Protein AF-A0A9K3KS75-F1 (afdb_monomer_lite)

pLDDT: mean 76.88, std 19.21, range [24.67, 96.06]

Secondary structure (DSSP, 8-state):
---------------------HHHHHHHHTT-PSPPPP-GGGTPPPGGGS--TT---TTTSEEEE-TTT--EEEEE-TT---PPPPPTTTTT--EETTEEP--S---GGGTGGG-S---S-TTSPP--SSTT--SS-SS-GGG-----HHHHHHTT--HHHHHTT-HHHHHHHHS-SS-GGGSSSTT--PPP-HHHHHHHHHHHHHHTTTTSSSSSPPPPP-HHHHHHHHHHHHHHHHTT-STTT-GGGGG-TTSTT--HHHHHHS-HHHHHHHHHH--SS-TTTSPPTTSTT----

Organism: NCBI:txid303405

Foldseek 3Di:
DDDDDDDDDDDDPPPPPDPDFLVVVVCVVVVQDDQDDAPVVQVGDDPVPAPDQLPDDSSFFDWDADPVSRHTDHTAGPVRDDQQFADPVPPRFRDDPRDTDHNYQDDCVPPPVPDPPPPDDPPDPRDRPQPPADSRRNCDPVNDDDDDPVVLVLLPDDPVCVVVVPVVSVVCQQAPLDQQVPDPRDPRPDHHHLVQQLVQLQVQCVVVVQCPPPDDNDDRRDSQVVVLLVVLVVVCVVVVHPPPPVSVLCQPPPHPNHPPSNNVRAPPVRSVSCVVRGDRHNCVVADDVPDPPHDPD

Sequence (297 aa):
MTTFSLQMPTPSVVLTLTPLTLRERSQNLLMIGPPPALKEDKNERPFETVDNPGGWDRYYFVPRFDKKTGLYQHHSTPTKCRPCPPDPERDGLRTCNGWVFYYQDWKLVDSWKQSSFSFLPEDAPVPVYRIGSTPSDPLPSSRKGCLNYNLLRQMGLSKSRLKRHDPLFFLQLLLPICRPDASDIEQDPRLPYYSNIMTWSQSYATKLGLGGSFGHKFKEVMIPELVRFDGALIRDGLLGGATDGAIYRRWKPDDAGYDQYIGASLTHTRFLQLKRVWKLNDNQEAKKRGEEGYDPA

Structure (mmCIF, N/CA/C/O backbone):
data_AF-A0A9K3KS75-F1
#
_entry.id   AF-A0A9K3KS75-F1
#
loop_
_atom_site.group_PDB
_atom_site.id
_atom_site.type_symbol
_atom_site.label_atom_id
_atom_site.label_alt_id
_atom_site.label_comp_id
_atom_site.label_asym_id
_atom_site.label_entity_id
_atom_site.label_seq_id
_atom_site.pdbx_PDB_ins_code
_atom_site.Cartn_x
_atom_site.Cartn_y
_atom_site.Cartn_z
_atom_site.occupancy
_atom_site.B_iso_or_equiv
_atom_site.auth_seq_id
_atom_site.auth_comp_id
_atom_site.auth_asym_id
_atom_site.auth_atom_id
_atom_site.pdbx_PDB_model_num
ATOM 1 N N . MET A 1 1 ? -15.022 71.893 -23.648 1.00 38.12 1 MET A N 1
ATOM 2 C CA . MET A 1 1 ? -15.785 70.833 -24.334 1.00 38.12 1 MET A CA 1
ATOM 3 C C . MET A 1 1 ? -15.416 69.517 -23.692 1.00 38.12 1 MET A C 1
ATOM 5 O O . MET A 1 1 ? -14.253 69.144 -23.682 1.00 38.12 1 MET A O 1
ATOM 9 N N . THR A 1 2 ? -16.410 68.935 -23.039 1.00 29.28 2 THR A N 1
ATOM 10 C CA . THR A 1 2 ? -16.340 67.793 -22.132 1.00 29.28 2 THR A CA 1
ATOM 11 C C . THR A 1 2 ? -16.456 66.508 -22.941 1.00 29.28 2 THR A C 1
ATOM 13 O O . THR A 1 2 ? -17.444 66.342 -23.651 1.00 29.28 2 THR A O 1
ATOM 16 N N . THR A 1 3 ? -15.493 65.597 -22.830 1.00 30.11 3 THR A N 1
ATOM 17 C CA . THR A 1 3 ? -15.629 64.230 -23.350 1.00 30.11 3 THR A CA 1
ATOM 18 C C . THR A 1 3 ? -15.863 63.290 -22.174 1.00 30.11 3 THR A C 1
ATOM 20 O O . THR A 1 3 ? -15.004 63.116 -21.313 1.00 30.11 3 THR A O 1
ATOM 23 N N . PHE A 1 4 ? -17.078 62.746 -22.118 1.00 28.81 4 PHE A N 1
ATOM 24 C CA . PHE A 1 4 ? -17.543 61.759 -21.149 1.00 28.81 4 PHE A CA 1
ATOM 25 C C . PHE A 1 4 ? -16.869 60.402 -21.400 1.00 28.81 4 PHE A C 1
ATOM 27 O O . PHE A 1 4 ? -16.905 59.897 -22.520 1.00 28.81 4 PHE A O 1
ATOM 34 N N . SER A 1 5 ? -16.321 59.786 -20.350 1.00 31.58 5 SER A N 1
ATOM 35 C CA . SER A 1 5 ? -16.013 58.352 -20.322 1.00 31.58 5 SER A CA 1
ATOM 36 C C . SER A 1 5 ? -17.105 57.643 -19.518 1.00 31.58 5 SER A C 1
ATOM 38 O O . SER A 1 5 ? -17.273 57.899 -18.325 1.00 31.58 5 SER A O 1
ATOM 40 N N . LEU A 1 6 ? -17.886 56.798 -20.190 1.00 30.69 6 LEU A N 1
ATOM 41 C CA . LEU A 1 6 ? -18.901 55.931 -19.592 1.00 30.69 6 LEU A CA 1
ATOM 42 C C . LEU A 1 6 ? -18.211 54.687 -19.016 1.00 30.69 6 LEU A C 1
ATOM 44 O O . LEU A 1 6 ? -17.932 53.730 -19.734 1.00 30.69 6 LEU A O 1
ATOM 48 N N . GLN A 1 7 ? -17.942 54.697 -17.711 1.00 32.34 7 GLN A N 1
ATOM 49 C CA . GLN A 1 7 ? -17.542 53.501 -16.973 1.00 32.34 7 GLN A CA 1
ATOM 50 C C . GLN A 1 7 ? -18.814 52.769 -16.516 1.00 32.34 7 GLN A C 1
ATOM 52 O O . GLN A 1 7 ? -19.521 53.231 -15.622 1.00 32.34 7 GLN A O 1
ATOM 57 N N . MET A 1 8 ? -19.126 51.637 -17.144 1.00 32.66 8 MET A N 1
ATOM 58 C CA . MET A 1 8 ? -20.202 50.746 -16.692 1.00 32.66 8 MET A CA 1
ATOM 59 C C . MET A 1 8 ? -19.816 50.108 -15.343 1.00 32.66 8 MET A C 1
ATOM 61 O O . MET A 1 8 ? -18.698 49.600 -15.227 1.00 32.66 8 MET A O 1
ATOM 65 N N . PRO A 1 9 ? -20.699 50.085 -14.328 1.00 32.34 9 PRO A N 1
ATOM 66 C CA . PRO A 1 9 ? -20.412 49.412 -13.069 1.00 32.34 9 PRO A CA 1
ATOM 67 C C . PRO A 1 9 ? -20.571 47.895 -13.236 1.00 32.34 9 PRO A C 1
ATOM 69 O O . PRO A 1 9 ? -21.665 47.389 -13.476 1.00 32.34 9 PRO A O 1
ATOM 72 N N . THR A 1 10 ? -19.481 47.147 -13.082 1.00 37.06 10 THR A N 1
ATOM 73 C CA . THR A 1 10 ? -19.546 45.702 -12.829 1.00 37.06 10 THR A CA 1
ATOM 74 C C . THR A 1 10 ? -20.111 45.466 -11.425 1.00 37.06 10 THR A C 1
ATOM 76 O O . THR A 1 10 ? -19.545 46.001 -10.467 1.00 37.06 10 THR A O 1
ATOM 79 N N . PRO A 1 11 ? -21.187 44.677 -11.250 1.00 32.28 11 PRO A N 1
ATOM 80 C CA . PRO A 1 11 ? -21.693 44.356 -9.924 1.00 32.28 11 PRO A CA 1
ATOM 81 C C . PRO A 1 11 ? -20.724 43.398 -9.226 1.00 32.28 11 PRO A C 1
ATOM 83 O O . PRO A 1 11 ? -20.619 42.220 -9.569 1.00 32.28 11 PRO A O 1
ATOM 86 N N . SER A 1 12 ? -20.014 43.907 -8.224 1.00 31.39 12 SER A N 1
ATOM 87 C CA . SER A 1 12 ? -19.287 43.087 -7.261 1.00 31.39 12 SER A CA 1
ATOM 88 C C . SER A 1 12 ? -20.305 42.349 -6.393 1.00 31.39 12 SER A C 1
ATOM 90 O O . SER A 1 12 ? -20.843 42.910 -5.439 1.00 31.39 12 SER A O 1
ATOM 92 N N . VAL A 1 13 ? -20.595 41.090 -6.724 1.00 30.64 13 VAL A N 1
ATOM 93 C CA . VAL A 1 13 ? -21.330 40.192 -5.827 1.00 30.64 13 VAL A CA 1
ATOM 94 C C . VAL A 1 13 ? -20.399 39.858 -4.666 1.00 30.64 13 VAL A C 1
ATOM 96 O O . VAL A 1 13 ? -19.511 39.013 -4.776 1.00 30.64 13 VAL A O 1
ATOM 99 N N . VAL A 1 14 ? -20.575 40.557 -3.548 1.00 28.97 14 VAL A N 1
ATOM 100 C CA . VAL A 1 14 ? -19.946 40.189 -2.281 1.00 28.97 14 VAL A CA 1
ATOM 101 C C . VAL A 1 14 ? -20.680 38.953 -1.769 1.00 28.97 14 VAL A C 1
ATOM 103 O O . VAL A 1 14 ? -21.760 39.051 -1.194 1.00 28.97 14 VAL A O 1
ATOM 106 N N . LEU A 1 15 ? -20.109 37.771 -2.009 1.00 24.67 15 LEU A N 1
ATOM 107 C CA . LEU A 1 15 ? -20.519 36.546 -1.329 1.00 24.67 15 LEU A CA 1
ATOM 108 C C . LEU A 1 15 ? -20.105 36.662 0.141 1.00 24.67 15 LEU A C 1
ATOM 110 O O . LEU A 1 15 ? -18.989 36.305 0.520 1.00 24.67 15 LEU A O 1
ATOM 114 N N . THR A 1 16 ? -20.999 37.179 0.980 1.00 28.14 16 THR A N 1
ATOM 115 C CA . THR A 1 16 ? -20.889 37.066 2.435 1.00 28.14 16 THR A CA 1
ATOM 116 C C . THR A 1 16 ? -21.147 35.613 2.828 1.00 28.14 16 THR A C 1
ATOM 118 O O . THR A 1 16 ? -22.249 35.218 3.195 1.00 28.14 16 THR A O 1
ATOM 121 N N . LEU A 1 17 ? -20.110 34.780 2.730 1.00 31.02 17 LEU A N 1
ATOM 122 C CA . LEU A 1 17 ? -20.120 33.461 3.350 1.00 31.02 17 LEU A CA 1
ATOM 123 C C . LEU A 1 17 ? -20.050 33.664 4.862 1.00 31.02 17 LEU A C 1
ATOM 125 O O . LEU A 1 17 ? -18.982 33.926 5.419 1.00 31.02 17 LEU A O 1
ATOM 129 N N . THR A 1 18 ? -21.195 33.557 5.530 1.00 39.59 18 THR A N 1
ATOM 130 C CA . THR A 1 18 ? -21.221 33.402 6.980 1.00 39.59 18 THR A CA 1
ATOM 131 C C . THR A 1 18 ? -20.402 32.157 7.346 1.00 39.59 18 THR A C 1
ATOM 133 O O . THR A 1 18 ? -20.512 31.116 6.685 1.00 39.59 18 THR A O 1
ATOM 136 N N . PRO A 1 19 ? -19.516 32.233 8.352 1.00 37.59 19 PRO A N 1
ATOM 137 C CA . PRO A 1 19 ? -18.753 31.076 8.784 1.00 37.59 19 PRO A CA 1
ATOM 138 C C . PRO A 1 19 ? -19.702 30.077 9.452 1.00 37.59 19 PRO A C 1
ATOM 140 O O . PRO A 1 19 ? -19.973 30.164 10.643 1.00 37.59 19 PRO A O 1
ATOM 143 N N . LEU A 1 20 ? -20.208 29.123 8.667 1.00 41.94 20 LEU A N 1
ATOM 144 C CA . LEU A 1 20 ? -20.837 27.919 9.200 1.00 41.94 20 LEU A CA 1
ATOM 145 C C . LEU A 1 20 ? -19.827 27.201 10.094 1.00 41.94 20 LEU A C 1
ATOM 147 O O . LEU A 1 20 ? -18.667 26.995 9.709 1.00 41.94 20 LEU A O 1
ATOM 151 N N . THR A 1 21 ? -20.281 26.824 11.280 1.00 49.81 21 THR A N 1
ATOM 152 C CA . THR A 1 21 ? -19.498 26.075 12.258 1.00 49.81 21 THR A CA 1
ATOM 153 C C . THR A 1 21 ? -19.049 24.735 11.668 1.00 49.81 21 THR A C 1
ATOM 155 O O . THR A 1 21 ? -19.677 24.180 10.761 1.00 49.81 21 THR A O 1
ATOM 158 N N . LEU A 1 22 ? -17.952 24.166 12.180 1.00 42.31 22 LEU A N 1
ATOM 159 C CA . LEU A 1 22 ? -17.454 22.869 11.702 1.00 42.31 22 LEU A CA 1
ATOM 160 C C . LEU A 1 22 ? -18.507 21.752 11.854 1.00 42.31 22 LEU A C 1
ATOM 162 O O . LEU A 1 22 ? -18.523 20.811 11.065 1.00 42.31 22 LEU A O 1
ATOM 166 N N . ARG A 1 23 ? -19.433 21.901 12.813 1.00 47.25 23 ARG A N 1
ATOM 167 C CA . ARG A 1 23 ? -20.591 21.020 13.002 1.00 47.25 23 ARG A CA 1
ATOM 168 C C . ARG A 1 23 ? -21.491 21.022 11.767 1.00 47.25 23 ARG A C 1
ATOM 170 O O . ARG A 1 23 ? -21.701 19.964 11.180 1.00 47.25 23 ARG A O 1
ATOM 177 N N . GLU A 1 24 ? -21.915 22.199 11.317 1.00 47.97 24 GLU A N 1
ATOM 178 C CA . GLU A 1 24 ? -22.756 22.376 10.123 1.00 47.97 24 GLU A CA 1
ATOM 179 C C . GLU A 1 24 ? -22.022 21.946 8.847 1.00 47.97 24 GLU A C 1
ATOM 181 O O . GLU A 1 24 ? -22.601 21.305 7.972 1.00 47.97 24 GLU A O 1
ATOM 186 N N . ARG A 1 25 ? -20.713 22.220 8.752 1.00 47.72 25 ARG A N 1
ATOM 187 C CA . ARG A 1 25 ? -19.892 21.762 7.621 1.00 47.72 25 ARG A CA 1
ATOM 188 C C . ARG A 1 25 ? -19.732 20.244 7.594 1.00 47.72 25 ARG A C 1
ATOM 190 O O . ARG A 1 25 ? -19.818 19.672 6.517 1.00 47.72 25 ARG A O 1
ATOM 197 N N . SER A 1 26 ? -19.537 19.583 8.737 1.00 43.59 26 SER A N 1
ATOM 198 C CA . SER A 1 26 ? -19.444 18.115 8.807 1.00 43.59 26 SER A CA 1
ATOM 199 C C . SER A 1 26 ? -20.772 17.426 8.485 1.00 43.59 26 SER A C 1
ATOM 201 O O . SER A 1 26 ? -20.774 16.418 7.783 1.00 43.59 26 SER A O 1
ATOM 203 N N . GLN A 1 27 ? -21.896 18.009 8.918 1.00 50.34 27 GLN A N 1
ATOM 204 C CA . GLN A 1 27 ? -23.240 17.538 8.578 1.00 50.34 27 GLN A CA 1
ATOM 205 C C . GLN A 1 27 ? -23.500 17.661 7.071 1.00 50.34 27 GLN A C 1
ATOM 207 O O . GLN A 1 27 ? -23.967 16.708 6.449 1.00 50.34 27 GLN A O 1
ATOM 212 N N . ASN A 1 28 ? -23.104 18.788 6.469 1.00 45.47 28 ASN A N 1
ATOM 213 C CA . ASN A 1 28 ? -23.273 19.033 5.036 1.00 45.47 28 ASN A CA 1
ATOM 214 C C . ASN A 1 28 ? -22.297 18.231 4.153 1.00 45.47 28 ASN A C 1
ATOM 216 O O . ASN A 1 28 ? -22.670 17.822 3.058 1.00 45.47 28 ASN A O 1
ATOM 220 N N . LEU A 1 29 ? -21.056 17.991 4.599 1.00 43.69 29 LEU A N 1
ATOM 221 C CA . LEU A 1 29 ? -20.031 17.300 3.802 1.00 43.69 29 LEU A CA 1
ATOM 222 C C . LEU A 1 29 ? -20.206 15.773 3.799 1.00 43.69 29 LEU A C 1
ATOM 224 O O . LEU A 1 29 ? -19.824 15.119 2.832 1.00 43.69 29 LEU A O 1
ATOM 228 N N . LEU A 1 30 ? -20.766 15.196 4.868 1.00 47.47 30 LEU A N 1
ATOM 229 C CA . LEU A 1 30 ? -20.926 13.744 5.000 1.00 47.47 30 LEU A CA 1
ATOM 230 C C . LEU A 1 30 ? -22.297 13.228 4.533 1.00 47.47 30 LEU A C 1
ATOM 232 O O . LEU A 1 30 ? -22.518 12.021 4.598 1.00 47.47 30 LEU A O 1
ATOM 236 N N . MET A 1 31 ? -23.210 14.097 4.066 1.00 41.88 31 MET A N 1
ATOM 237 C CA . MET A 1 31 ? -24.593 13.718 3.714 1.00 41.88 31 MET A CA 1
ATOM 238 C C . MET A 1 31 ? -25.236 12.842 4.805 1.00 41.88 31 MET A C 1
ATOM 240 O O . MET A 1 31 ? -25.970 11.895 4.514 1.00 41.88 31 MET A O 1
ATOM 244 N N . ILE A 1 32 ? -24.907 13.101 6.076 1.00 51.81 32 ILE A N 1
ATOM 245 C CA . ILE A 1 32 ? -25.444 12.317 7.185 1.00 51.81 32 ILE A CA 1
ATOM 246 C C . ILE A 1 32 ? -26.867 12.818 7.380 1.00 51.81 32 ILE A C 1
ATOM 248 O O . ILE A 1 32 ? -27.092 13.888 7.943 1.00 51.81 32 ILE A O 1
ATOM 252 N N . GLY A 1 33 ? -27.823 12.057 6.845 1.00 55.00 33 GLY A N 1
ATOM 253 C CA . GLY A 1 33 ? -29.239 12.260 7.120 1.00 55.00 33 GLY A CA 1
ATOM 254 C C . GLY A 1 33 ? -29.515 12.255 8.629 1.00 55.00 33 GLY A C 1
ATOM 255 O O . GLY A 1 33 ? -28.655 11.842 9.410 1.00 55.00 33 GLY A O 1
ATOM 256 N N . PRO A 1 34 ? -30.705 12.705 9.061 1.00 59.91 34 PRO A N 1
ATOM 257 C CA . PRO A 1 34 ? -31.072 12.699 10.474 1.00 59.91 34 PRO A CA 1
ATOM 258 C C . PRO A 1 34 ? -30.804 11.321 11.101 1.00 59.91 34 PRO A C 1
ATOM 260 O O . PRO A 1 34 ? -30.906 10.299 10.409 1.00 59.91 34 PRO A O 1
ATOM 263 N N . PRO A 1 35 ? -30.432 11.272 12.394 1.00 64.19 35 PRO A N 1
ATOM 264 C CA . PRO A 1 35 ? -30.054 10.025 13.028 1.00 64.19 35 PRO A CA 1
ATOM 265 C C . PRO A 1 35 ? -31.241 9.056 12.942 1.00 64.19 35 PRO A C 1
ATOM 267 O O . PRO A 1 35 ? -32.392 9.499 13.018 1.00 64.19 35 PRO A O 1
ATOM 270 N N . PRO A 1 36 ? -30.994 7.746 12.762 1.00 71.12 36 PRO A N 1
ATOM 271 C CA . PRO A 1 36 ? -32.067 6.776 12.612 1.00 71.12 36 PRO A CA 1
ATOM 272 C C . PRO A 1 36 ? -33.066 6.872 13.768 1.00 71.12 36 PRO A C 1
ATOM 274 O O . PRO A 1 36 ? -32.667 6.981 14.930 1.00 71.12 36 PRO A O 1
ATOM 277 N N . ALA A 1 37 ? -34.360 6.819 13.444 1.00 80.50 37 ALA A N 1
ATOM 278 C CA . ALA A 1 37 ? -35.412 6.772 14.452 1.00 80.50 37 ALA A CA 1
ATOM 279 C C . ALA A 1 37 ? -35.224 5.552 15.369 1.00 80.50 37 ALA A C 1
ATOM 281 O O . ALA A 1 37 ? -34.770 4.496 14.918 1.00 80.50 37 ALA A O 1
ATOM 282 N N . LEU A 1 38 ? -35.576 5.720 16.647 1.00 83.69 38 LEU A N 1
ATOM 283 C CA . LEU A 1 38 ? -35.541 4.652 17.646 1.00 83.69 38 LEU A CA 1
ATOM 284 C C . LEU A 1 38 ? -36.470 3.509 17.212 1.00 83.69 38 LEU A C 1
ATOM 286 O O . LEU A 1 38 ? -37.635 3.754 16.901 1.00 83.69 38 LEU A O 1
ATOM 290 N N . LYS A 1 39 ? -35.963 2.274 17.195 1.00 86.19 39 LYS A N 1
ATOM 291 C CA . LYS A 1 39 ? -36.745 1.077 16.847 1.00 86.19 39 LYS A CA 1
ATOM 292 C C . LYS A 1 39 ? -37.227 0.355 18.099 1.00 86.19 39 LYS A C 1
ATOM 294 O O . LYS A 1 39 ? -36.666 -0.669 18.504 1.00 86.19 39 LYS A O 1
ATOM 299 N N . GLU A 1 40 ? -38.267 0.904 18.718 1.00 84.19 40 GLU A N 1
ATOM 300 C CA . GLU A 1 40 ? -38.905 0.319 19.908 1.00 84.19 40 GLU A CA 1
ATOM 301 C C . GLU A 1 40 ? -39.440 -1.094 19.634 1.00 84.19 40 GLU A C 1
ATOM 303 O O . GLU A 1 40 ? -39.308 -1.980 20.476 1.00 84.19 40 GLU A O 1
ATOM 308 N N . ASP A 1 41 ? -39.918 -1.343 18.409 1.00 85.50 41 ASP A N 1
ATOM 309 C CA . ASP A 1 41 ? -40.375 -2.650 17.916 1.00 85.50 41 ASP A CA 1
ATOM 310 C C . ASP A 1 41 ? -39.297 -3.744 17.994 1.00 85.50 41 ASP A C 1
ATOM 312 O O . ASP A 1 41 ? -39.606 -4.936 17.999 1.00 85.50 41 ASP A O 1
ATOM 316 N N . LYS A 1 42 ? -38.022 -3.349 18.077 1.00 85.38 42 LYS A N 1
ATOM 317 C CA . LYS A 1 42 ? -36.865 -4.251 18.149 1.00 85.38 42 LYS A CA 1
ATOM 318 C C . LYS A 1 42 ? -36.181 -4.240 19.510 1.00 85.38 42 LYS A C 1
ATOM 320 O O . LYS A 1 42 ? -35.050 -4.725 19.612 1.00 85.38 42 LYS A O 1
ATOM 325 N N . ASN A 1 43 ? -36.839 -3.708 20.542 1.00 86.75 43 ASN A N 1
ATOM 326 C CA . ASN A 1 43 ? -36.283 -3.510 21.883 1.00 86.75 43 ASN A CA 1
ATOM 327 C C . ASN A 1 43 ? -35.012 -2.634 21.890 1.00 86.75 43 ASN A C 1
ATOM 329 O O . ASN A 1 43 ? -34.121 -2.832 22.724 1.00 86.75 43 ASN A O 1
ATOM 333 N N . GLU A 1 44 ? -34.890 -1.689 20.949 1.00 87.25 44 GLU A N 1
ATOM 334 C CA . GLU A 1 44 ? -33.809 -0.699 20.980 1.00 87.25 44 GLU A CA 1
ATOM 335 C C . GLU A 1 44 ? -33.967 0.205 22.208 1.00 87.25 44 GLU A C 1
ATOM 337 O O . GLU A 1 44 ? -35.050 0.713 22.489 1.00 87.25 44 GLU A O 1
ATOM 342 N N . ARG A 1 45 ? -32.876 0.402 22.953 1.00 86.00 45 ARG A N 1
ATOM 343 C CA . ARG A 1 45 ? -32.872 1.291 24.120 1.00 86.00 45 ARG A CA 1
ATOM 344 C C . ARG A 1 45 ? -32.756 2.757 23.681 1.00 86.00 45 ARG A C 1
ATOM 346 O O . ARG A 1 45 ? -31.974 3.019 22.763 1.00 86.00 45 ARG A O 1
ATOM 353 N N . PRO A 1 46 ? -33.439 3.708 24.352 1.00 87.00 46 PRO A N 1
ATOM 354 C CA . PRO A 1 46 ? -33.229 5.139 24.131 1.00 87.00 46 PRO A CA 1
ATOM 355 C C . PRO A 1 46 ? -31.750 5.502 24.256 1.00 87.00 46 PRO A C 1
ATOM 357 O O . PRO A 1 46 ? -31.064 4.991 25.147 1.00 87.00 46 PRO A O 1
ATOM 360 N N . PHE A 1 47 ? -31.255 6.369 23.373 1.00 86.62 47 PHE A N 1
ATOM 361 C CA . PHE A 1 47 ? -29.820 6.644 23.243 1.00 86.62 47 PHE A CA 1
ATOM 362 C C . PHE A 1 47 ? -29.208 7.200 24.537 1.00 86.62 47 PHE A C 1
ATOM 364 O O . PHE A 1 47 ? -28.074 6.879 24.879 1.00 86.62 47 PHE A O 1
ATOM 371 N N . GLU A 1 48 ? -29.990 7.956 25.302 1.00 86.62 48 GLU A N 1
ATOM 372 C CA . GLU A 1 48 ? -29.628 8.552 26.591 1.00 86.62 48 GLU A CA 1
ATOM 373 C C . GLU A 1 48 ? -29.319 7.495 27.663 1.00 86.62 48 GLU A C 1
ATOM 375 O O . GLU A 1 48 ? -28.585 7.761 28.610 1.00 86.62 48 GLU A O 1
ATOM 380 N N . THR A 1 49 ? -29.866 6.287 27.510 1.00 88.12 49 THR A N 1
ATOM 381 C CA . THR A 1 49 ? -29.660 5.158 28.434 1.00 88.12 49 THR A CA 1
ATOM 382 C C . THR A 1 49 ? -28.533 4.225 27.995 1.00 88.12 49 THR A C 1
ATOM 384 O O . THR A 1 49 ? -28.217 3.250 28.683 1.00 88.12 49 THR A O 1
ATOM 387 N N . VAL A 1 50 ? -27.944 4.477 26.824 1.00 88.88 50 VAL A N 1
ATOM 388 C CA . VAL A 1 50 ? -26.866 3.659 26.277 1.00 88.88 50 VAL A CA 1
ATOM 389 C C . VAL A 1 50 ? -25.558 4.025 26.968 1.00 88.88 50 VAL A C 1
ATOM 391 O O . VAL A 1 50 ? -25.210 5.195 27.097 1.00 88.88 50 VAL A O 1
ATOM 394 N N . ASP A 1 51 ? -24.796 3.004 27.357 1.00 88.44 51 ASP A N 1
ATOM 395 C CA . ASP A 1 51 ? -23.453 3.175 27.897 1.00 88.44 51 ASP A CA 1
ATOM 396 C C . ASP A 1 51 ? -22.517 3.821 26.856 1.00 88.44 51 ASP A C 1
ATOM 398 O O . ASP A 1 51 ? -22.048 3.166 25.922 1.00 88.44 51 ASP A O 1
ATOM 402 N N . ASN A 1 52 ? -22.290 5.128 27.000 1.00 87.50 52 ASN A N 1
ATOM 403 C CA . ASN A 1 52 ? -21.549 5.971 26.063 1.00 87.50 52 ASN A CA 1
ATOM 404 C C . ASN A 1 52 ? -20.494 6.814 26.807 1.00 87.50 52 ASN A C 1
ATOM 406 O O . ASN A 1 52 ? -20.600 8.041 26.878 1.00 87.50 52 ASN A O 1
ATOM 410 N N . PRO A 1 53 ? -19.454 6.180 27.381 1.00 85.56 53 PRO A N 1
ATOM 411 C CA . PRO A 1 53 ? -18.463 6.880 28.197 1.00 85.56 53 PRO A CA 1
ATOM 412 C C . PRO A 1 53 ? -17.602 7.863 27.388 1.00 85.56 53 PRO A C 1
ATOM 414 O O . PRO 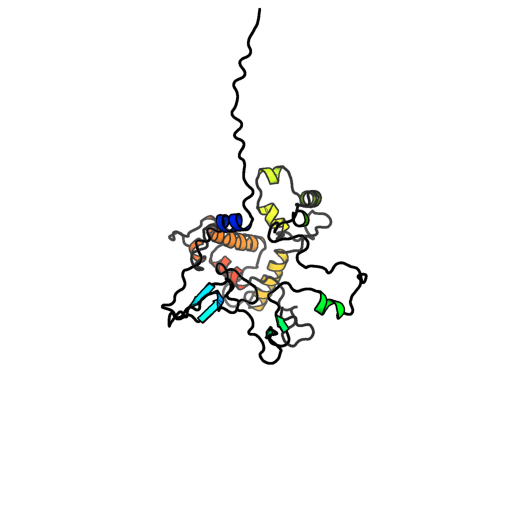A 1 53 ? -16.976 8.743 27.972 1.00 85.56 53 PRO A O 1
ATOM 417 N N . GLY A 1 54 ? -17.563 7.721 26.058 1.00 80.62 54 GLY A N 1
ATOM 418 C CA . GLY A 1 54 ? -16.822 8.608 25.158 1.00 80.62 54 GLY A CA 1
ATOM 419 C C . GLY A 1 54 ? -17.618 9.801 24.638 1.00 80.62 54 GLY A C 1
ATOM 420 O O . GLY A 1 54 ? -17.074 10.587 23.869 1.00 80.62 54 GLY A O 1
ATOM 421 N N . GLY A 1 55 ? -18.897 9.933 25.011 1.00 82.75 55 GLY A N 1
ATOM 422 C CA . GLY A 1 55 ? -19.747 11.028 24.539 1.00 82.75 55 GLY A CA 1
ATOM 423 C C . GLY A 1 55 ? -19.909 11.056 23.016 1.00 82.75 55 GLY A C 1
ATOM 424 O O . GLY A 1 55 ? -20.016 12.130 22.425 1.00 82.75 55 GLY A O 1
ATOM 425 N N . TRP A 1 56 ? -19.883 9.893 22.356 1.00 84.06 56 TRP A N 1
ATOM 426 C CA . TRP A 1 56 ? -20.034 9.823 20.905 1.00 84.06 56 TRP A CA 1
ATOM 427 C C . TRP A 1 56 ? -21.445 10.216 20.484 1.00 84.06 56 TRP A C 1
ATOM 429 O O . TRP A 1 56 ? -22.425 9.885 21.148 1.00 84.06 56 TRP A O 1
ATOM 439 N N . ASP A 1 57 ? -21.547 10.878 19.339 1.00 82.25 57 ASP A N 1
ATOM 440 C CA . ASP A 1 57 ? -22.832 11.248 18.765 1.00 82.25 57 ASP A CA 1
ATOM 441 C C . ASP A 1 57 ? -23.574 10.007 18.218 1.00 82.25 57 ASP A C 1
ATOM 443 O O . ASP A 1 57 ? -22.953 9.070 17.693 1.00 82.25 57 ASP A O 1
ATOM 447 N N . ARG A 1 58 ? -24.910 10.029 18.294 1.00 83.56 58 ARG A N 1
ATOM 448 C CA . ARG A 1 58 ? -25.829 9.015 17.751 1.00 83.56 58 ARG A CA 1
ATOM 449 C C . ARG A 1 58 ? -25.613 8.749 16.258 1.00 83.56 58 ARG A C 1
ATOM 451 O O . ARG A 1 58 ? -25.954 7.671 15.776 1.00 83.56 58 ARG A O 1
ATOM 458 N N . TYR A 1 59 ? -25.020 9.689 15.522 1.00 78.56 59 TYR A N 1
ATOM 459 C CA . TYR A 1 59 ? -24.651 9.474 14.118 1.00 78.56 59 TYR A CA 1
ATOM 460 C C . TYR A 1 59 ? -23.575 8.397 13.915 1.00 78.56 59 TYR A C 1
ATOM 462 O O . TYR A 1 59 ? -23.582 7.712 12.893 1.00 78.56 59 TYR A O 1
ATOM 470 N N . TYR A 1 60 ? -22.648 8.237 14.862 1.00 79.81 60 TYR A N 1
ATOM 471 C CA . TYR A 1 60 ? -21.504 7.326 14.715 1.00 79.81 60 TYR A CA 1
ATOM 472 C C . TYR A 1 60 ? -21.573 6.142 15.674 1.00 79.81 60 TYR A C 1
ATOM 474 O O . TYR A 1 60 ? -21.055 5.067 15.367 1.00 79.81 60 TYR A O 1
ATOM 482 N N . PHE A 1 61 ? -22.221 6.315 16.822 1.00 86.25 61 PHE A N 1
ATOM 483 C CA . PHE A 1 61 ? -22.484 5.242 17.764 1.00 86.25 61 PHE A CA 1
ATOM 484 C C . PHE A 1 61 ? -23.904 4.736 17.536 1.00 86.25 61 PHE A C 1
ATOM 486 O O . PHE A 1 61 ? -24.867 5.330 18.006 1.00 86.25 61 PHE A O 1
ATOM 493 N N . VAL A 1 6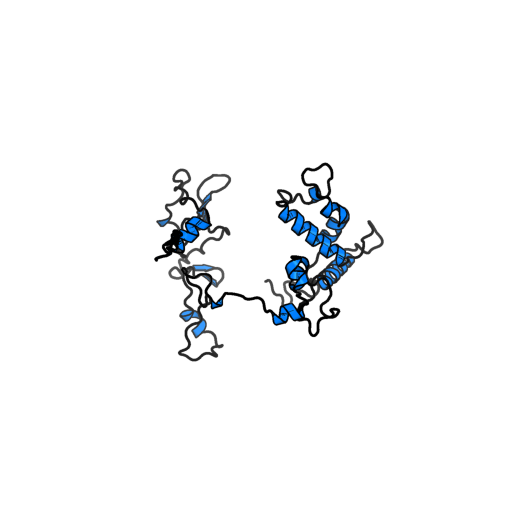2 ? -24.028 3.670 16.745 1.00 87.00 62 VAL A N 1
ATOM 494 C CA . VAL A 1 62 ? -25.309 3.220 16.176 1.00 87.00 62 VAL A CA 1
ATOM 495 C C . VAL A 1 62 ? -25.735 1.862 16.735 1.00 87.00 62 VAL A C 1
ATOM 497 O O . VAL A 1 62 ? -24.866 1.040 17.065 1.00 87.00 62 VAL A O 1
ATOM 500 N N . PRO A 1 63 ? -27.050 1.580 16.811 1.00 89.38 63 PRO A N 1
ATOM 501 C CA . PRO A 1 63 ? -27.558 0.302 17.288 1.00 89.38 63 PRO A CA 1
ATOM 502 C C . PRO A 1 63 ? -27.184 -0.838 16.333 1.00 89.38 63 PRO A C 1
ATOM 504 O O . PRO A 1 63 ? -27.200 -0.718 15.103 1.00 89.38 63 PRO A O 1
ATOM 507 N N . ARG A 1 64 ? -26.870 -1.990 16.915 1.00 88.69 64 ARG A N 1
ATOM 508 C CA . ARG A 1 64 ? -26.643 -3.258 16.229 1.00 88.69 64 ARG A CA 1
ATOM 509 C C . ARG A 1 64 ? -27.747 -4.230 16.600 1.00 88.69 64 ARG A C 1
ATOM 511 O O . ARG A 1 64 ? -28.074 -4.403 17.773 1.00 88.69 64 ARG A O 1
ATOM 518 N N . PHE A 1 65 ? -28.264 -4.890 15.574 1.00 89.88 65 PHE A N 1
ATOM 519 C CA . PHE A 1 65 ? -29.329 -5.873 15.683 1.00 89.88 65 PHE A CA 1
ATOM 520 C C . PHE A 1 65 ? -28.792 -7.252 15.324 1.00 89.88 65 PHE A C 1
ATOM 522 O O . PHE A 1 65 ? -27.933 -7.392 14.444 1.00 89.88 65 PHE A O 1
ATOM 529 N N . ASP A 1 66 ? -29.298 -8.264 16.014 1.00 88.88 66 ASP A N 1
ATOM 530 C CA . ASP A 1 66 ? -29.026 -9.654 15.689 1.00 88.88 66 ASP A CA 1
ATOM 531 C C . ASP A 1 66 ? -29.564 -9.984 14.287 1.00 88.88 66 ASP A C 1
ATOM 533 O O . ASP A 1 66 ? -30.687 -9.623 13.940 1.00 88.88 66 ASP A O 1
ATOM 537 N N . LYS A 1 67 ? -28.773 -10.677 13.460 1.00 85.94 67 LYS A N 1
ATOM 538 C CA . LYS A 1 67 ? -29.183 -11.007 12.084 1.00 85.94 67 LYS A CA 1
ATOM 539 C C . LYS A 1 67 ? -30.287 -12.068 12.015 1.00 85.94 67 LYS A C 1
ATOM 541 O O . LYS A 1 67 ? -30.984 -12.118 11.008 1.00 85.94 67 LYS A O 1
ATOM 546 N N . LYS A 1 68 ? -30.400 -12.935 13.025 1.00 87.44 68 LYS A N 1
ATOM 547 C CA . LYS A 1 68 ? -31.371 -14.035 13.085 1.00 87.44 68 LYS A CA 1
ATOM 548 C C . LYS A 1 68 ? -32.657 -13.601 13.773 1.00 87.44 68 LYS A C 1
ATOM 550 O O . LYS A 1 68 ? -33.731 -13.873 13.255 1.00 87.44 68 LYS A O 1
ATOM 555 N N . THR A 1 69 ? -32.550 -12.946 14.929 1.00 85.88 69 THR A N 1
ATOM 556 C CA . THR A 1 69 ? -33.730 -12.554 15.718 1.00 85.88 69 THR A CA 1
ATOM 557 C C . THR A 1 69 ? -34.225 -11.150 15.386 1.00 85.88 69 THR A C 1
ATOM 559 O O . THR A 1 69 ? -35.365 -10.820 15.689 1.00 85.88 69 THR A O 1
ATOM 562 N N . GLY A 1 70 ? -33.390 -10.304 14.774 1.00 87.50 70 GLY A N 1
ATOM 563 C CA . GLY A 1 70 ? -33.722 -8.909 14.484 1.00 87.50 70 GLY A CA 1
ATOM 564 C C . GLY A 1 70 ? -33.759 -8.002 15.717 1.00 87.50 70 GLY A C 1
ATOM 565 O O . GLY A 1 70 ? -33.979 -6.803 15.563 1.00 87.50 70 GLY A O 1
ATOM 566 N N . LEU A 1 71 ? -33.526 -8.547 16.915 1.00 90.31 71 LEU A N 1
ATOM 567 C CA . LEU A 1 71 ? -33.591 -7.819 18.179 1.00 90.31 71 LEU A CA 1
ATOM 568 C C . LEU A 1 71 ? -32.324 -6.999 18.426 1.00 90.31 71 LEU A C 1
ATOM 570 O O . LEU A 1 71 ? -31.226 -7.349 17.975 1.00 90.31 71 LEU A O 1
ATOM 574 N N . TYR A 1 72 ? -32.486 -5.901 19.159 1.00 91.06 72 TYR A N 1
ATOM 575 C CA . TYR A 1 72 ? -31.394 -5.052 19.612 1.00 91.06 72 TYR A CA 1
ATOM 576 C C . TYR A 1 72 ? -30.386 -5.845 20.450 1.00 91.06 72 TYR A C 1
ATOM 578 O O . TYR A 1 72 ? -30.758 -6.594 21.352 1.00 91.06 72 TYR A O 1
ATOM 586 N N . GLN A 1 73 ? -29.095 -5.650 20.175 1.00 90.00 73 GLN A N 1
ATOM 587 C CA . GLN A 1 73 ? -28.017 -6.225 20.977 1.00 90.00 73 GLN A CA 1
ATOM 588 C C . GLN A 1 73 ? -27.249 -5.158 21.769 1.00 90.00 73 GLN A C 1
ATOM 590 O O . GLN A 1 73 ? -27.037 -5.312 22.966 1.00 90.00 73 GLN A O 1
ATOM 595 N N . HIS A 1 74 ? -26.744 -4.124 21.094 1.00 89.50 74 HIS A N 1
ATOM 596 C CA . HIS A 1 74 ? -25.847 -3.109 21.669 1.00 89.50 74 HIS A CA 1
ATOM 597 C C . HIS A 1 74 ? -25.666 -1.944 20.689 1.00 89.50 74 HIS A C 1
ATOM 599 O O . HIS A 1 74 ? -26.014 -2.067 19.517 1.00 89.50 74 HIS A O 1
ATOM 605 N N . HIS A 1 75 ? -25.047 -0.853 21.134 1.00 91.12 75 HIS A N 1
ATOM 606 C CA . HIS A 1 75 ? -24.499 0.175 20.248 1.00 91.12 75 HIS A CA 1
ATOM 607 C C . HIS A 1 75 ? -23.005 -0.057 19.993 1.00 91.12 75 HIS A C 1
ATOM 609 O O . HIS A 1 75 ? -22.285 -0.573 20.851 1.00 91.12 75 HIS A O 1
ATOM 615 N N . SER A 1 76 ? -22.535 0.298 18.798 1.00 88.88 76 SER A N 1
ATOM 616 C CA . SER A 1 76 ? -21.121 0.192 18.422 1.00 88.88 76 SER A CA 1
ATOM 617 C C . SER A 1 76 ? -20.705 1.338 17.509 1.00 88.88 76 SER A C 1
ATOM 619 O O . SER A 1 76 ? -21.535 1.849 16.754 1.00 88.88 76 SER A O 1
ATOM 621 N N . THR A 1 77 ? -19.417 1.675 17.502 1.00 83.69 77 THR A N 1
ATOM 622 C CA . THR A 1 77 ? -18.830 2.586 16.503 1.00 83.69 77 THR A CA 1
ATOM 623 C C . THR A 1 77 ? -18.873 1.967 15.090 1.00 83.69 77 THR A C 1
ATOM 625 O O . THR A 1 77 ? -19.131 0.762 14.945 1.00 83.69 77 THR A O 1
ATOM 628 N N . PRO A 1 78 ? -18.560 2.716 14.010 1.00 74.88 78 PRO A N 1
ATOM 629 C CA . PRO A 1 78 ? -18.544 2.166 12.649 1.00 74.88 78 PRO A CA 1
ATOM 630 C C . PRO A 1 78 ? -17.555 1.000 12.493 1.00 74.88 78 PRO A C 1
ATOM 632 O O . PRO A 1 78 ? -17.814 0.049 11.756 1.00 74.88 78 PRO A O 1
ATOM 635 N N . THR A 1 79 ? -16.474 1.019 13.277 1.00 77.69 79 THR A N 1
ATOM 636 C CA . THR A 1 79 ? -15.462 -0.042 13.373 1.00 77.69 79 THR A CA 1
ATOM 637 C C . THR A 1 79 ? -15.901 -1.246 14.212 1.00 77.69 79 THR A C 1
ATOM 639 O O . THR A 1 79 ? -15.108 -2.156 14.425 1.00 77.69 79 THR A O 1
ATOM 642 N N . LYS A 1 80 ? -17.164 -1.289 14.664 1.00 81.62 80 LYS A N 1
ATOM 643 C CA . LYS A 1 80 ? -17.750 -2.340 15.517 1.00 81.62 80 LYS A CA 1
ATOM 644 C C . LYS A 1 80 ? -17.140 -2.424 16.922 1.00 81.62 80 LYS A C 1
ATOM 646 O O . LYS A 1 80 ? -17.320 -3.435 17.598 1.00 81.62 80 LYS A O 1
ATOM 651 N N . CYS A 1 81 ? -16.471 -1.369 17.384 1.00 81.56 81 CYS A N 1
ATOM 652 C CA . CYS A 1 81 ? -15.947 -1.319 18.745 1.00 81.56 81 CYS A CA 1
ATOM 653 C C . CYS A 1 81 ? -17.074 -1.035 19.747 1.00 81.56 81 CYS A C 1
ATOM 655 O O . CYS A 1 81 ? -18.000 -0.270 19.456 1.00 81.56 81 CYS A O 1
ATOM 657 N N . ARG A 1 82 ? -16.969 -1.643 20.932 1.00 89.38 82 ARG A N 1
ATOM 658 C CA . ARG A 1 82 ? -17.850 -1.408 22.083 1.00 89.38 82 ARG A CA 1
ATOM 659 C C . ARG A 1 82 ? -17.042 -0.813 23.237 1.00 89.38 82 ARG A C 1
ATOM 661 O O . ARG A 1 82 ? -15.851 -1.119 23.339 1.00 89.38 82 ARG A O 1
ATOM 668 N N . PRO A 1 83 ? -17.662 -0.012 24.114 1.00 88.31 83 PRO A N 1
ATOM 669 C CA . PRO A 1 83 ? -17.039 0.371 25.370 1.00 88.31 83 PRO A CA 1
ATOM 670 C C . PRO A 1 83 ? -16.725 -0.863 26.218 1.00 88.31 83 PRO A C 1
ATOM 672 O O . PRO A 1 83 ? -17.500 -1.819 26.257 1.00 88.31 83 PRO A O 1
ATOM 675 N N . CYS A 1 84 ? -15.585 -0.832 26.897 1.00 87.69 84 CYS A N 1
ATOM 676 C CA . CYS A 1 84 ? -15.224 -1.783 27.931 1.00 87.69 84 CYS A CA 1
ATOM 677 C C . CYS A 1 84 ? -16.209 -1.588 29.085 1.00 87.69 84 CYS A C 1
ATOM 679 O O . CYS A 1 84 ? -16.358 -0.444 29.525 1.00 87.69 84 CYS A O 1
ATOM 681 N N . PRO A 1 85 ? -16.890 -2.640 29.564 1.00 86.12 85 PRO A N 1
ATOM 682 C CA . PRO A 1 85 ? -17.788 -2.524 30.704 1.00 86.12 85 PRO A CA 1
ATOM 683 C C . PRO A 1 85 ? -17.070 -1.932 31.929 1.00 86.12 85 PRO A C 1
ATOM 685 O O . PRO A 1 85 ? -15.864 -2.149 32.084 1.00 86.12 85 PRO A O 1
ATOM 688 N N . PRO A 1 86 ? -17.778 -1.168 32.776 1.00 84.50 86 PRO A N 1
ATOM 689 C CA . PRO A 1 86 ? -17.233 -0.729 34.053 1.00 84.50 86 PRO A CA 1
ATOM 690 C C . PRO A 1 86 ? -16.980 -1.940 34.954 1.00 84.50 86 PRO A C 1
ATOM 692 O O . PRO A 1 86 ? -17.798 -2.859 35.015 1.00 84.50 86 PRO A O 1
ATOM 695 N N . ASP A 1 87 ? -15.843 -1.927 35.638 1.00 79.00 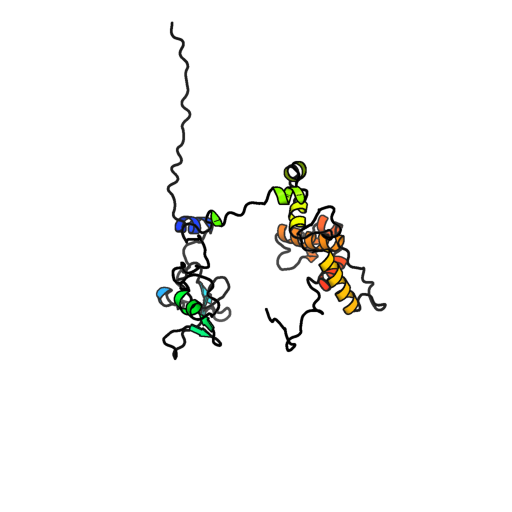87 ASP A N 1
ATOM 696 C CA . ASP A 1 87 ? -15.493 -2.909 36.652 1.00 79.00 87 ASP A CA 1
ATOM 697 C C . ASP A 1 87 ? -16.300 -2.608 37.930 1.00 79.00 87 ASP A C 1
ATOM 699 O O . ASP A 1 87 ? -16.156 -1.516 38.497 1.00 79.00 87 ASP A O 1
ATOM 703 N N . PRO A 1 88 ? -17.175 -3.529 38.378 1.00 73.19 88 PRO A N 1
ATOM 704 C CA . PRO A 1 88 ? -17.992 -3.316 39.567 1.00 73.19 88 PRO A CA 1
ATOM 705 C C . PRO A 1 88 ? -17.166 -3.266 40.860 1.00 73.19 88 PRO A C 1
ATOM 707 O O . PRO A 1 88 ? -17.631 -2.690 41.841 1.00 73.19 88 PRO A O 1
ATOM 710 N N . GLU A 1 89 ? -15.955 -3.830 40.879 1.00 72.94 89 GLU A N 1
ATOM 711 C CA . GLU A 1 89 ? -15.098 -3.883 42.072 1.00 72.94 89 GLU A CA 1
ATOM 712 C C . GLU A 1 89 ? -14.142 -2.685 42.173 1.00 72.94 89 GLU A C 1
ATOM 714 O O . GLU A 1 89 ? -13.566 -2.436 43.233 1.00 72.94 89 GLU A O 1
ATOM 719 N N . ARG A 1 90 ? -13.969 -1.920 41.086 1.00 68.62 90 ARG A N 1
ATOM 720 C CA . ARG A 1 90 ? -13.006 -0.808 40.995 1.00 68.62 90 ARG A CA 1
ATOM 721 C C . ARG A 1 90 ? -13.665 0.530 40.676 1.00 68.62 90 ARG A C 1
ATOM 723 O O . ARG A 1 90 ? -13.195 1.260 39.808 1.00 68.62 90 ARG A O 1
ATOM 730 N N . ASP A 1 91 ? -14.750 0.844 41.377 1.00 66.56 91 ASP A N 1
ATOM 731 C CA . ASP A 1 91 ? -15.347 2.190 41.408 1.00 66.56 91 ASP A CA 1
ATOM 732 C C . ASP A 1 91 ? -15.627 2.780 40.005 1.00 66.56 91 ASP A C 1
ATOM 734 O O . ASP A 1 91 ? -15.338 3.936 39.700 1.00 66.56 91 ASP A O 1
ATOM 738 N N . GLY A 1 92 ? -16.127 1.944 39.086 1.00 68.12 92 GLY A N 1
ATOM 739 C CA . GLY A 1 92 ? -16.487 2.370 37.730 1.00 68.12 92 GLY A CA 1
ATOM 740 C C . GLY A 1 92 ? -15.315 2.537 36.754 1.00 68.12 92 GLY A C 1
ATOM 741 O O . GLY A 1 92 ? -15.547 2.906 35.595 1.00 68.12 92 GLY A O 1
ATOM 742 N N . LEU A 1 93 ? -14.077 2.222 37.161 1.00 76.50 93 LEU A N 1
ATOM 743 C CA . LEU A 1 93 ? -12.943 2.098 36.242 1.00 76.50 93 LEU A CA 1
ATOM 744 C C . LEU A 1 93 ? -13.232 1.014 35.204 1.00 76.50 93 LEU A C 1
ATOM 746 O O . LEU A 1 93 ? -13.734 -0.062 35.509 1.00 76.50 93 LEU A O 1
ATOM 750 N N . ARG A 1 94 ? -12.893 1.278 33.946 1.00 84.06 94 ARG A N 1
ATOM 751 C CA . ARG A 1 94 ? -13.099 0.320 32.855 1.00 84.06 94 ARG A CA 1
ATOM 752 C C . ARG A 1 94 ? -11.796 -0.406 32.611 1.00 84.06 94 ARG A C 1
ATOM 754 O O . ARG A 1 94 ? -10.901 0.158 31.984 1.00 84.06 94 ARG A O 1
ATOM 761 N N . THR A 1 95 ? -11.671 -1.621 33.138 1.00 83.12 95 THR A N 1
ATOM 762 C CA . THR A 1 95 ? -10.442 -2.408 33.013 1.00 83.12 95 THR A CA 1
ATOM 763 C C . THR A 1 95 ? -10.656 -3.701 32.235 1.00 83.12 95 THR A C 1
ATOM 765 O O . THR A 1 95 ? -11.703 -4.339 32.324 1.00 83.12 95 THR A O 1
ATOM 768 N N . CYS A 1 96 ? -9.661 -4.093 31.442 1.00 78.25 96 CYS A N 1
ATOM 769 C CA . CYS A 1 96 ? -9.632 -5.392 30.775 1.00 78.25 96 CYS A CA 1
ATOM 770 C C . CYS A 1 96 ? -8.189 -5.894 30.731 1.00 78.25 96 CYS A C 1
ATOM 772 O O . CYS A 1 96 ? -7.308 -5.203 30.222 1.00 78.25 96 CYS A O 1
ATOM 774 N N . ASN A 1 97 ? -7.935 -7.087 31.278 1.00 79.50 97 ASN A N 1
ATOM 775 C CA . ASN A 1 97 ? -6.607 -7.717 31.312 1.00 79.50 97 ASN A CA 1
ATOM 776 C C . ASN A 1 97 ? -5.494 -6.806 31.874 1.00 79.50 97 ASN A C 1
ATOM 778 O O . ASN A 1 97 ? -4.394 -6.760 31.331 1.00 79.50 97 ASN A O 1
ATOM 782 N N . GLY A 1 98 ? -5.788 -6.047 32.936 1.00 74.56 98 GLY A N 1
ATOM 783 C CA . GLY A 1 98 ? -4.830 -5.130 33.571 1.00 74.56 98 GLY A CA 1
ATOM 784 C C . GLY A 1 98 ? -4.662 -3.772 32.877 1.00 74.56 98 GLY A C 1
ATOM 785 O O . GLY A 1 98 ? -3.963 -2.914 33.406 1.00 74.56 98 GLY A O 1
ATOM 786 N N . TRP A 1 99 ? -5.328 -3.542 31.742 1.00 74.94 99 TRP A N 1
ATOM 787 C CA . TRP A 1 99 ? -5.350 -2.248 31.057 1.00 74.94 99 TRP A CA 1
ATOM 788 C C . TRP A 1 99 ? -6.553 -1.422 31.485 1.00 74.94 99 TRP A C 1
ATOM 790 O O . TRP A 1 99 ? -7.659 -1.953 31.581 1.00 74.94 99 TRP A O 1
ATOM 800 N N . 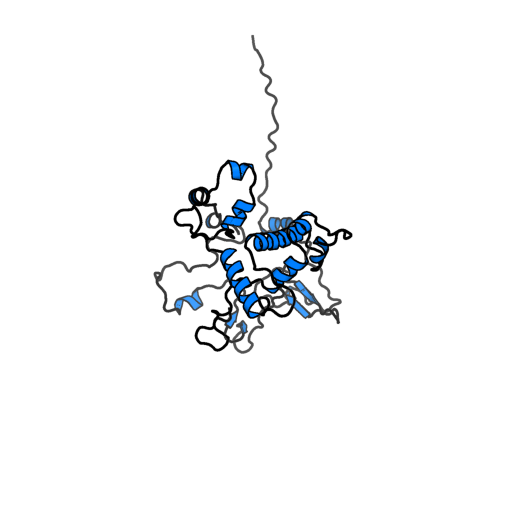VAL A 1 100 ? -6.349 -0.121 31.688 1.00 80.44 100 VAL A N 1
ATOM 801 C CA . VAL A 1 100 ? -7.410 0.838 32.021 1.00 80.44 100 VAL A CA 1
ATOM 802 C C . VAL A 1 100 ? -7.797 1.624 30.768 1.00 80.44 100 VAL A C 1
ATOM 804 O O . VAL A 1 100 ? -6.941 2.180 30.079 1.00 80.44 100 VAL A O 1
ATOM 807 N N . PHE A 1 101 ? -9.094 1.673 30.471 1.00 79.62 101 PHE A N 1
ATOM 808 C CA . PHE A 1 101 ? -9.655 2.349 29.307 1.00 79.62 101 PHE A CA 1
ATOM 809 C C . PH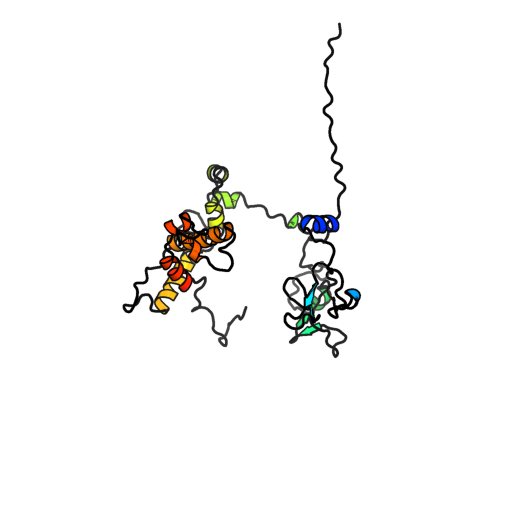E A 1 101 ? -10.236 3.703 29.700 1.00 79.62 101 PHE A C 1
ATOM 811 O O . PHE A 1 101 ? -11.155 3.791 30.514 1.00 79.62 101 PHE A O 1
ATOM 818 N N . TYR A 1 102 ? -9.751 4.750 29.042 1.00 78.81 102 TYR A N 1
ATOM 819 C CA . TYR A 1 102 ? -10.243 6.112 29.202 1.00 78.81 102 TYR A CA 1
ATOM 820 C C . TYR A 1 102 ? -10.914 6.521 27.898 1.00 78.81 102 TYR A C 1
ATOM 822 O O . TYR A 1 102 ? -10.316 6.457 26.825 1.00 78.81 102 TYR A O 1
ATOM 830 N N . TYR A 1 103 ? -12.188 6.882 27.995 1.00 76.94 103 TYR A N 1
ATOM 831 C CA . TYR A 1 103 ? -13.019 7.218 26.839 1.00 76.94 103 TYR A CA 1
ATOM 832 C C . TYR A 1 103 ? -13.187 8.724 26.640 1.00 76.94 103 TYR A C 1
ATOM 834 O O . TYR A 1 103 ? -13.499 9.163 25.536 1.00 76.94 103 TYR A O 1
ATOM 842 N N . GLN A 1 104 ? -12.951 9.499 27.696 1.00 71.81 104 GLN A N 1
ATOM 843 C CA . GLN A 1 104 ? -12.835 10.953 27.651 1.00 71.81 104 GLN A CA 1
ATOM 844 C C . GLN A 1 104 ? -11.365 11.352 27.463 1.00 71.81 104 GLN A C 1
ATOM 846 O O . GLN A 1 104 ? -10.493 10.488 27.345 1.00 71.81 104 GLN A O 1
ATOM 851 N N . ASP A 1 105 ? -11.083 12.656 27.428 1.00 57.09 105 ASP A N 1
ATOM 852 C CA . ASP A 1 105 ? -9.721 13.172 27.302 1.00 57.09 105 ASP A CA 1
ATOM 853 C C . ASP A 1 105 ? -8.797 12.558 28.365 1.00 57.09 105 ASP A C 1
ATOM 855 O O . ASP A 1 105 ? -8.947 12.800 29.565 1.00 57.09 105 ASP A O 1
ATOM 859 N N . TRP A 1 106 ? -7.818 11.766 27.916 1.00 49.53 106 TRP A N 1
ATOM 860 C CA . TRP A 1 106 ? -6.729 11.301 28.767 1.00 49.53 106 TRP A CA 1
ATOM 861 C C . TRP A 1 106 ? -5.915 12.520 29.205 1.00 49.53 106 TRP A C 1
ATOM 863 O O . TRP A 1 106 ? -5.157 13.098 28.419 1.00 49.53 106 TRP A O 1
ATOM 873 N N . LYS A 1 107 ? -6.060 12.929 30.466 1.00 54.19 107 LYS A N 1
ATOM 874 C CA . LYS A 1 107 ? -5.194 13.945 31.064 1.00 54.19 107 LYS A CA 1
ATOM 875 C C . LYS A 1 107 ? -3.915 13.241 31.502 1.00 54.19 107 LYS A C 1
ATOM 877 O O . LYS A 1 107 ? -3.933 12.416 32.403 1.00 54.19 107 LYS A O 1
ATOM 882 N N . LEU A 1 108 ? -2.791 13.577 30.867 1.00 49.97 108 LEU A N 1
ATOM 883 C CA . LEU A 1 108 ? -1.463 12.987 31.116 1.00 49.97 108 LEU A CA 1
ATOM 884 C C . LEU A 1 108 ? -1.001 13.046 32.592 1.00 49.97 108 LEU A C 1
ATOM 886 O O . LEU A 1 108 ? 0.009 12.441 32.944 1.00 49.97 108 LEU A O 1
ATOM 890 N N . VAL A 1 109 ? -1.697 13.821 33.427 1.00 50.53 109 VAL A N 1
ATOM 891 C CA . VAL A 1 109 ? -1.327 14.147 34.806 1.00 50.53 109 VAL A CA 1
ATOM 892 C C . VAL A 1 109 ? -1.177 12.894 35.675 1.00 50.53 109 VAL A C 1
ATOM 894 O O . VAL A 1 109 ? -0.342 12.900 36.578 1.00 50.53 109 VAL A O 1
ATOM 897 N N . ASP A 1 110 ? -1.894 11.811 35.359 1.00 48.06 110 ASP A N 1
ATOM 898 C CA . ASP A 1 110 ? -1.958 10.641 36.241 1.00 48.06 110 ASP A CA 1
ATOM 899 C C . ASP A 1 110 ? -0.879 9.580 35.961 1.00 48.06 110 ASP A C 1
ATOM 901 O O . ASP A 1 110 ? -0.490 8.856 36.873 1.00 48.06 110 ASP A O 1
ATOM 905 N N . SER A 1 111 ? -0.328 9.502 34.741 1.00 47.59 111 SER A N 1
ATOM 906 C CA . SER A 1 111 ? 0.633 8.446 34.362 1.00 47.59 111 SER A CA 1
ATOM 907 C C . SER A 1 111 ? 2.062 8.938 34.130 1.00 47.59 111 SER A C 1
ATOM 909 O O . SER A 1 111 ? 3.013 8.197 34.372 1.00 47.59 111 SER A O 1
ATOM 911 N N . TRP A 1 112 ? 2.254 10.186 33.691 1.00 45.12 112 TRP A N 1
ATOM 912 C CA . TRP A 1 112 ? 3.597 10.698 33.374 1.00 45.12 112 TRP A CA 1
ATOM 913 C C . TRP A 1 112 ? 4.409 11.093 34.611 1.00 45.12 112 TRP A C 1
ATOM 915 O O . TRP A 1 112 ? 5.633 11.019 34.582 1.00 45.12 112 TRP A O 1
ATOM 925 N N . LYS A 1 113 ? 3.742 11.423 35.726 1.00 46.00 113 LYS A N 1
ATOM 926 C CA . LYS A 1 113 ? 4.412 11.655 37.019 1.00 46.00 113 LYS A CA 1
ATOM 927 C C . LYS A 1 113 ? 5.069 10.392 37.595 1.00 46.00 113 LYS A C 1
ATOM 929 O O . LYS A 1 113 ? 5.881 10.504 38.502 1.00 46.00 113 LYS A O 1
ATOM 934 N N . GLN A 1 114 ? 4.718 9.206 37.089 1.00 43.66 114 GLN A N 1
ATOM 935 C CA . GLN A 1 114 ? 5.239 7.922 37.573 1.00 43.66 114 GLN A CA 1
ATOM 936 C C . GLN A 1 114 ? 6.280 7.290 36.639 1.00 43.66 114 GLN A C 1
ATOM 938 O O . GLN A 1 114 ? 6.924 6.319 37.030 1.00 43.66 114 GLN A O 1
ATOM 943 N N . SER A 1 115 ? 6.481 7.812 35.422 1.00 43.69 115 SER A N 1
ATOM 944 C CA . SER A 1 115 ? 7.532 7.300 34.540 1.00 43.69 115 SER A CA 1
ATOM 945 C C . SER A 1 115 ? 8.863 7.975 34.857 1.00 43.69 115 SER A C 1
ATOM 947 O O . SER A 1 115 ? 8.984 9.191 34.732 1.00 43.69 115 SER A O 1
ATOM 949 N N . SER A 1 116 ? 9.879 7.182 35.193 1.00 43.69 116 SER A N 1
ATOM 950 C CA . SER A 1 116 ? 11.255 7.576 35.547 1.00 43.69 116 SER A CA 1
ATOM 951 C C . SER A 1 116 ? 12.052 8.272 34.423 1.00 43.69 116 SER A C 1
ATOM 953 O O . SER A 1 116 ? 13.277 8.314 34.468 1.00 43.69 116 SER A O 1
ATOM 955 N N . PHE A 1 117 ? 11.377 8.770 33.386 1.00 41.22 117 PHE A N 1
ATOM 956 C CA . PHE A 1 117 ? 11.951 9.286 32.143 1.00 41.22 117 PHE A CA 1
ATOM 957 C C . PHE A 1 117 ? 11.538 10.750 31.892 1.00 41.22 117 PHE A C 1
ATOM 959 O O . PHE A 1 117 ? 11.272 11.159 30.763 1.00 41.22 117 PHE A O 1
ATOM 966 N N . SER A 1 118 ? 11.448 11.560 32.953 1.00 43.78 118 SER A N 1
ATOM 967 C CA . SER A 1 118 ? 11.146 12.991 32.857 1.00 43.78 118 SER A CA 1
ATOM 968 C C . SER A 1 118 ? 12.416 13.800 32.555 1.00 43.78 118 SER A C 1
ATOM 970 O O . SER A 1 118 ? 13.133 14.214 33.461 1.00 43.78 118 SER A O 1
ATOM 972 N N . PHE A 1 119 ? 12.697 14.056 31.277 1.00 47.44 119 PHE A N 1
ATOM 973 C CA . PHE A 1 119 ? 13.724 15.027 30.855 1.00 47.44 119 PHE A CA 1
ATOM 974 C C . PHE A 1 119 ? 13.174 16.459 30.685 1.00 47.44 119 PHE A C 1
ATOM 976 O O . PHE A 1 119 ? 13.864 17.323 30.148 1.00 47.44 119 PHE A O 1
ATOM 983 N N . LEU A 1 120 ? 11.934 16.728 31.110 1.00 47.03 120 LEU A N 1
ATOM 984 C CA . LEU A 1 120 ? 11.305 18.048 31.010 1.00 47.03 120 LEU A CA 1
ATOM 985 C C . LEU A 1 120 ? 11.190 18.718 32.393 1.00 47.03 120 LEU A C 1
ATOM 987 O O . LEU A 1 120 ? 10.912 18.014 33.364 1.00 47.03 120 LEU A O 1
ATOM 991 N N . PRO A 1 121 ? 11.386 20.050 32.485 1.00 52.41 121 PRO A N 1
ATOM 992 C CA . PRO A 1 121 ? 11.206 20.818 33.719 1.00 52.41 121 PRO A CA 1
ATOM 993 C C . PRO A 1 121 ? 9.817 20.625 34.337 1.00 52.41 121 PRO A C 1
ATOM 995 O O . PRO A 1 121 ? 8.844 20.413 33.617 1.00 52.41 121 PRO A O 1
ATOM 998 N N . GLU A 1 122 ? 9.720 20.767 35.659 1.00 54.75 122 GLU A N 1
ATOM 999 C CA . GLU A 1 122 ? 8.488 20.592 36.449 1.00 54.75 122 GLU A CA 1
ATOM 1000 C C . GLU A 1 122 ? 7.338 21.522 36.001 1.00 54.75 122 GLU A C 1
ATOM 1002 O O . GLU A 1 122 ? 6.165 21.166 36.108 1.00 54.75 122 GLU A O 1
ATOM 1007 N N . ASP A 1 123 ? 7.685 22.652 35.376 1.00 58.88 123 ASP A N 1
ATOM 1008 C CA . ASP A 1 123 ? 6.756 23.652 34.835 1.00 58.88 123 ASP A CA 1
ATOM 1009 C C . ASP A 1 123 ? 6.415 23.450 33.344 1.00 58.88 123 ASP A C 1
ATOM 1011 O O . ASP A 1 123 ? 5.763 24.295 32.721 1.00 58.88 123 ASP A O 1
ATOM 1015 N N . ALA A 1 124 ? 6.883 22.365 32.717 1.00 52.09 124 ALA A N 1
ATOM 1016 C CA . ALA A 1 124 ? 6.638 22.129 31.301 1.00 52.09 124 ALA A CA 1
ATOM 1017 C C . ALA A 1 124 ? 5.150 21.812 31.045 1.00 52.09 124 ALA A C 1
ATOM 1019 O O . ALA A 1 124 ? 4.570 20.948 31.709 1.00 52.09 124 ALA A O 1
ATOM 1020 N N . PRO A 1 125 ? 4.510 22.462 30.054 1.00 53.75 125 PRO A N 1
ATOM 1021 C CA . PRO A 1 125 ? 3.129 22.169 29.711 1.00 53.75 125 PRO A CA 1
ATOM 1022 C C . PRO A 1 125 ? 2.993 20.708 29.274 1.00 53.75 125 PRO A C 1
ATOM 1024 O O . PRO A 1 125 ? 3.715 20.220 28.405 1.00 53.75 125 PRO A O 1
ATOM 1027 N N . VAL A 1 126 ? 2.036 20.023 29.892 1.00 52.00 126 VAL A N 1
ATOM 1028 C CA . VAL A 1 126 ? 1.708 18.617 29.664 1.00 52.00 126 VAL A CA 1
ATOM 1029 C C . VAL A 1 126 ? 1.510 18.335 28.162 1.00 52.00 126 VAL A C 1
ATOM 1031 O O . VAL A 1 126 ? 0.607 18.927 27.562 1.00 52.00 126 VAL A O 1
ATOM 1034 N N . PRO A 1 127 ? 2.295 17.442 27.522 1.00 51.34 127 PRO A N 1
ATOM 1035 C CA . PRO A 1 127 ? 2.158 17.189 26.093 1.00 51.34 127 PRO A CA 1
ATOM 1036 C C . PRO A 1 127 ? 0.814 16.520 25.777 1.00 51.34 127 PRO A C 1
ATOM 1038 O O . PRO A 1 127 ? 0.566 15.361 26.103 1.00 51.34 127 PRO A O 1
ATOM 1041 N N . VAL A 1 128 ? -0.066 17.261 25.105 1.00 52.84 128 VAL A N 1
ATOM 1042 C CA . VAL A 1 128 ? -1.306 16.734 24.525 1.00 52.84 128 VAL A CA 1
ATOM 1043 C C . VAL A 1 128 ? -0.953 16.092 23.181 1.00 52.84 128 VAL A C 1
ATOM 1045 O O . VAL A 1 128 ? -0.483 16.777 22.274 1.00 52.84 128 VAL A O 1
ATOM 1048 N N . TYR A 1 129 ? -1.211 14.790 23.003 1.00 50.88 129 TYR A N 1
ATOM 1049 C CA . TYR A 1 129 ? -0.911 14.054 21.755 1.00 50.88 129 TYR A CA 1
ATOM 1050 C C . TYR A 1 129 ? -1.605 14.625 20.496 1.00 50.88 129 TYR A C 1
ATOM 1052 O O . TYR A 1 129 ? -1.258 14.282 19.365 1.00 50.88 129 TYR A O 1
ATOM 1060 N N . ARG A 1 130 ? -2.563 15.545 20.659 1.00 51.78 130 ARG A N 1
ATOM 1061 C CA . ARG A 1 130 ? -3.137 16.357 19.578 1.00 51.78 130 ARG A CA 1
ATOM 1062 C C . ARG A 1 130 ? -2.557 17.769 19.588 1.00 51.78 130 ARG A C 1
ATOM 1064 O O . ARG A 1 130 ? -3.282 18.735 19.789 1.00 51.78 130 ARG A O 1
ATOM 1071 N N . ILE A 1 131 ? -1.255 17.902 19.336 1.00 56.94 131 ILE A N 1
ATOM 1072 C CA . ILE A 1 131 ? -0.621 19.223 19.214 1.00 56.94 131 ILE A CA 1
ATOM 1073 C C . ILE A 1 131 ? -1.353 20.032 18.124 1.00 56.94 131 ILE A C 1
ATOM 1075 O O . ILE A 1 131 ? -1.387 19.632 16.954 1.00 56.94 131 ILE A O 1
ATOM 1079 N N . GLY A 1 132 ? -1.982 21.133 18.546 1.00 58.97 132 GLY A N 1
ATOM 1080 C CA . GLY A 1 132 ? -2.596 22.170 17.711 1.00 58.97 132 GLY A CA 1
ATOM 1081 C C . GLY A 1 132 ? -3.959 21.868 17.076 1.00 58.97 132 GLY A C 1
ATOM 1082 O O . GLY A 1 132 ? -4.552 22.790 16.535 1.00 58.97 132 GLY A O 1
ATOM 1083 N N . SER A 1 133 ? -4.462 20.628 17.097 1.00 62.94 133 SER A N 1
ATOM 1084 C CA . SER A 1 133 ? -5.726 20.266 16.426 1.00 62.94 133 SER A CA 1
ATOM 1085 C C . SER A 1 133 ? -6.907 20.422 17.382 1.00 62.94 133 SER A C 1
ATOM 1087 O O . SER A 1 133 ? -6.904 19.827 18.461 1.00 62.94 133 SER A O 1
ATOM 1089 N N . THR A 1 134 ? -7.917 21.197 16.992 1.00 63.34 134 THR A N 1
ATOM 1090 C CA . THR A 1 134 ? -9.135 21.428 17.785 1.00 63.34 134 THR A CA 1
ATOM 1091 C C . THR A 1 134 ? -10.375 20.930 17.032 1.00 63.34 134 THR A C 1
ATOM 1093 O O . THR A 1 134 ? -10.329 20.741 15.816 1.00 63.34 134 THR A O 1
ATOM 1096 N N . PRO A 1 135 ? -11.524 20.737 17.708 1.00 58.66 135 PRO A N 1
ATOM 1097 C CA . PRO A 1 135 ? -12.782 20.431 17.026 1.00 58.66 135 PRO A CA 1
ATOM 1098 C C . PRO A 1 135 ? -13.225 21.501 16.019 1.00 58.66 135 PRO A C 1
ATOM 1100 O O . PRO A 1 135 ? -14.025 21.201 15.143 1.00 58.66 135 PRO A O 1
ATOM 1103 N N . SER A 1 136 ? -12.744 22.743 16.139 1.00 69.25 136 SER A N 1
ATOM 1104 C CA . SER A 1 136 ? -13.006 23.834 15.191 1.00 69.25 136 SER A CA 1
ATOM 1105 C C . SER A 1 136 ? -11.909 23.999 14.133 1.00 69.25 136 SER A C 1
ATOM 1107 O O . SER A 1 136 ? -12.177 24.579 13.082 1.00 69.25 136 SER A O 1
ATOM 1109 N N . ASP A 1 137 ? -10.713 23.460 14.373 1.00 69.00 137 ASP A N 1
ATOM 1110 C CA . ASP A 1 137 ? -9.569 23.453 13.461 1.00 69.00 137 ASP A CA 1
ATOM 1111 C C . ASP A 1 137 ? -8.863 22.080 13.490 1.00 69.00 137 ASP A C 1
ATOM 1113 O O . ASP A 1 137 ? -7.842 21.892 14.163 1.00 69.00 137 ASP A O 1
ATOM 1117 N N . PRO A 1 138 ? -9.415 21.069 12.790 1.00 69.19 138 PRO A N 1
ATOM 1118 C CA . PRO A 1 138 ? -8.851 19.723 12.798 1.00 69.19 138 PRO A CA 1
ATOM 1119 C C . PRO A 1 138 ? -7.500 19.643 12.066 1.00 69.19 138 PRO A C 1
ATOM 1121 O O . PRO A 1 138 ? -6.712 18.732 12.343 1.00 69.19 138 PRO A O 1
ATOM 1124 N N . LEU A 1 139 ? -7.215 20.592 11.165 1.00 76.19 139 LEU A N 1
ATOM 1125 C CA . LEU A 1 139 ? -6.016 20.662 10.324 1.00 76.19 139 LEU A CA 1
ATOM 1126 C C . LEU A 1 139 ? -5.295 22.007 10.530 1.00 76.19 139 LEU A C 1
ATOM 1128 O O . LEU A 1 139 ? -5.212 22.810 9.592 1.00 76.19 139 LEU A O 1
ATOM 1132 N N . PRO A 1 140 ? -4.743 22.240 11.735 1.00 78.19 140 PRO A N 1
ATOM 1133 C CA . PRO A 1 140 ? -4.045 23.477 12.051 1.00 78.19 140 PRO A CA 1
ATOM 1134 C C . PRO A 1 140 ? -2.879 23.712 11.096 1.00 78.19 140 PRO A C 1
ATOM 1136 O O . PRO A 1 140 ? -2.335 22.783 10.493 1.00 78.19 140 PRO A O 1
ATOM 1139 N N . SER A 1 141 ? -2.443 24.966 10.984 1.00 76.25 141 SER A N 1
ATOM 1140 C CA . SER A 1 141 ? -1.312 25.353 10.130 1.00 76.25 141 SER A CA 1
ATOM 1141 C C . SER A 1 141 ? -0.046 24.530 10.396 1.00 76.25 141 SER A C 1
ATOM 1143 O O . SER A 1 141 ? 0.655 24.188 9.449 1.00 76.25 141 SER A O 1
ATOM 1145 N N . SER A 1 142 ? 0.193 24.126 11.646 1.00 73.19 142 SER A N 1
ATOM 1146 C CA . SER A 1 142 ? 1.295 23.237 12.043 1.00 73.19 142 SER A CA 1
ATOM 1147 C C . SER A 1 142 ? 1.228 21.831 11.431 1.00 73.19 142 SER A C 1
ATOM 1149 O O . SER A 1 142 ? 2.245 21.148 11.364 1.00 73.19 142 SER A O 1
ATOM 1151 N N . ARG A 1 143 ? 0.053 21.391 10.964 1.00 70.88 143 ARG A N 1
ATOM 1152 C CA . ARG A 1 143 ? -0.166 20.106 10.280 1.00 70.88 143 ARG A CA 1
ATOM 1153 C C . ARG A 1 143 ? -0.232 20.229 8.760 1.00 70.88 143 ARG A C 1
ATOM 1155 O O . ARG A 1 143 ? -0.428 19.220 8.080 1.00 70.88 143 ARG A O 1
ATOM 1162 N N . LYS A 1 144 ? -0.060 21.431 8.201 1.00 75.69 144 LYS A N 1
ATOM 1163 C CA . LYS A 1 144 ? 0.066 21.599 6.751 1.00 75.69 144 LYS A CA 1
ATOM 1164 C C . LYS A 1 144 ? 1.421 21.053 6.308 1.00 75.69 144 LYS A C 1
ATOM 1166 O O . LYS A 1 144 ? 2.437 21.734 6.398 1.00 75.69 144 LYS A O 1
ATOM 1171 N N . GLY A 1 145 ? 1.427 19.816 5.823 1.00 74.06 145 GLY A N 1
ATOM 1172 C CA . GLY A 1 145 ? 2.578 19.259 5.127 1.00 74.06 145 GLY A CA 1
ATOM 1173 C C . GLY A 1 145 ? 2.786 19.986 3.800 1.00 74.06 145 GLY A C 1
ATOM 1174 O O . GLY A 1 145 ? 1.853 20.122 3.010 1.00 74.06 145 GLY A O 1
ATOM 1175 N N . CYS A 1 146 ? 4.005 20.450 3.546 1.00 81.50 146 CYS A N 1
ATOM 1176 C CA . CYS A 1 146 ? 4.430 20.876 2.221 1.00 81.50 146 CYS A CA 1
ATOM 1177 C C . CYS A 1 146 ? 5.432 19.863 1.665 1.00 81.50 146 CYS A C 1
ATOM 1179 O O . CYS A 1 146 ? 6.197 19.238 2.399 1.00 81.50 146 CYS A O 1
ATOM 1181 N N . LEU A 1 147 ? 5.412 19.677 0.348 1.00 84.44 147 LEU A N 1
ATOM 1182 C CA . LEU A 1 147 ? 6.418 18.860 -0.310 1.00 84.44 147 LEU A CA 1
ATOM 1183 C C . LEU A 1 147 ? 7.764 19.593 -0.289 1.00 84.44 147 LEU A C 1
ATOM 1185 O O . LEU A 1 147 ? 7.843 20.770 -0.645 1.00 84.44 147 LEU A O 1
ATOM 1189 N N . ASN A 1 148 ? 8.832 18.891 0.091 1.00 88.19 148 ASN A N 1
ATOM 1190 C CA . ASN A 1 148 ? 10.177 19.457 0.090 1.00 88.19 148 ASN A CA 1
ATOM 1191 C C . ASN A 1 148 ? 10.680 19.608 -1.356 1.00 88.19 148 ASN A C 1
ATOM 1193 O O . ASN A 1 148 ? 11.063 18.634 -2.002 1.00 88.19 148 ASN A O 1
ATOM 1197 N N . TYR A 1 149 ? 10.679 20.844 -1.860 1.00 89.25 149 TYR A N 1
ATOM 1198 C CA . TYR A 1 149 ? 11.073 21.159 -3.235 1.00 89.25 149 TYR A CA 1
ATOM 1199 C C . TYR A 1 149 ? 12.506 20.724 -3.568 1.00 89.25 149 TYR A C 1
ATOM 1201 O O . TYR A 1 149 ? 12.732 20.149 -4.632 1.00 89.25 149 TYR A O 1
ATOM 1209 N N . ASN A 1 150 ? 13.464 20.976 -2.669 1.00 90.38 150 ASN A N 1
ATOM 1210 C CA . ASN A 1 150 ? 14.872 20.649 -2.905 1.00 90.38 150 ASN A CA 1
ATOM 1211 C C . ASN A 1 150 ? 15.063 19.136 -3.012 1.00 90.38 150 ASN A C 1
ATOM 1213 O O . ASN A 1 150 ? 15.693 18.667 -3.957 1.00 90.38 150 ASN A O 1
ATOM 1217 N N . LEU A 1 151 ? 14.428 18.387 -2.105 1.00 89.50 151 LEU A N 1
ATOM 1218 C CA . LEU A 1 151 ? 14.440 16.929 -2.136 1.00 89.50 151 LEU A CA 1
ATOM 1219 C C . LEU A 1 151 ? 13.791 16.399 -3.417 1.00 89.50 151 LEU A C 1
ATOM 1221 O O . LEU A 1 151 ? 14.375 15.577 -4.109 1.00 89.50 151 LEU A O 1
ATOM 1225 N N . LEU A 1 152 ? 12.610 16.896 -3.789 1.00 90.88 152 LEU A N 1
ATOM 1226 C CA . LEU A 1 152 ? 11.940 16.456 -5.014 1.00 90.88 152 LEU A CA 1
ATOM 1227 C C . LEU A 1 152 ? 12.774 16.734 -6.265 1.00 90.88 152 LEU A C 1
ATOM 1229 O O . LEU A 1 152 ? 12.807 15.909 -7.178 1.00 90.88 152 LEU A O 1
ATOM 1233 N N . ARG A 1 153 ? 13.456 17.880 -6.308 1.00 91.12 153 ARG A N 1
ATOM 1234 C CA . ARG A 1 153 ? 14.368 18.225 -7.399 1.00 91.12 153 ARG A CA 1
ATOM 1235 C C . ARG A 1 153 ? 15.566 17.275 -7.446 1.00 91.12 153 ARG A C 1
ATOM 1237 O O . ARG A 1 153 ? 15.907 16.832 -8.538 1.00 91.12 153 ARG A O 1
ATOM 1244 N N . GLN A 1 154 ? 16.152 16.934 -6.295 1.00 90.31 154 GLN A N 1
ATOM 1245 C CA . GLN A 1 154 ? 17.209 15.919 -6.184 1.00 90.31 154 GLN A CA 1
ATOM 1246 C C . GLN A 1 154 ? 16.718 14.541 -6.655 1.00 90.31 154 GLN A C 1
ATOM 1248 O O . GLN A 1 154 ? 17.431 13.860 -7.379 1.00 90.31 154 GLN A O 1
ATOM 1253 N N . MET A 1 155 ? 15.467 14.176 -6.353 1.00 89.62 155 MET A N 1
ATOM 1254 C CA . MET A 1 155 ? 14.831 12.935 -6.824 1.00 89.62 155 MET A CA 1
ATOM 1255 C C . MET A 1 155 ? 14.454 12.953 -8.320 1.00 89.62 155 MET A C 1
ATOM 1257 O O . MET A 1 155 ? 13.820 12.020 -8.810 1.00 89.62 155 MET A O 1
ATOM 1261 N N . GLY A 1 156 ? 14.796 14.012 -9.063 1.00 90.00 156 GLY A N 1
ATOM 1262 C CA . GLY A 1 156 ? 14.564 14.102 -10.507 1.00 90.00 156 GLY A CA 1
ATOM 1263 C C . GLY A 1 156 ? 13.225 14.725 -10.919 1.00 90.00 156 GLY A C 1
ATOM 1264 O O . GLY A 1 156 ? 12.811 14.580 -12.079 1.00 90.00 156 GLY A O 1
ATOM 1265 N N . LEU A 1 157 ? 12.533 15.438 -10.018 1.00 91.88 157 LEU A N 1
ATOM 1266 C CA . LEU A 1 157 ? 11.346 16.211 -10.388 1.00 91.88 157 LEU A CA 1
ATOM 1267 C C . LEU A 1 157 ? 11.735 17.362 -11.322 1.00 91.88 157 LEU A C 1
ATOM 1269 O O . LEU A 1 157 ? 12.499 18.260 -10.967 1.00 91.88 157 LEU A O 1
ATOM 1273 N N . SER A 1 158 ? 11.139 17.377 -12.512 1.00 91.94 158 SER A N 1
ATOM 1274 C CA . SER A 1 158 ? 11.343 18.422 -13.512 1.00 91.94 158 SER A CA 1
ATOM 1275 C C . SER A 1 158 ? 10.025 19.090 -13.906 1.00 91.94 158 SER A C 1
ATOM 1277 O O . SER A 1 158 ? 8.942 18.505 -13.809 1.00 91.94 158 SER A O 1
ATOM 1279 N N . LYS A 1 159 ? 10.110 20.318 -14.440 1.00 92.19 159 LYS A N 1
ATOM 1280 C CA . LYS A 1 159 ? 8.944 21.029 -14.997 1.00 92.19 159 LYS A CA 1
ATOM 1281 C C . LYS A 1 159 ? 8.241 20.210 -16.088 1.00 92.19 159 LYS A C 1
ATOM 1283 O O . LYS A 1 159 ? 7.021 20.270 -16.201 1.00 92.19 159 LYS A O 1
ATOM 1288 N N . SER A 1 160 ? 8.991 19.442 -16.883 1.00 93.69 160 SER A N 1
ATOM 1289 C CA . SER A 1 160 ? 8.424 18.601 -17.942 1.00 93.69 160 SER A CA 1
ATOM 1290 C C . SER A 1 160 ? 7.663 17.393 -17.389 1.00 93.69 160 SER A C 1
ATOM 1292 O O . SER A 1 160 ? 6.614 17.054 -17.933 1.00 93.69 160 SER A O 1
ATOM 1294 N N . ARG A 1 161 ? 8.127 16.765 -16.299 1.00 91.88 161 ARG A N 1
ATOM 1295 C CA . ARG A 1 161 ? 7.376 15.695 -15.611 1.00 91.88 161 ARG A CA 1
ATOM 1296 C C . ARG A 1 161 ? 6.077 16.215 -14.999 1.00 91.88 161 ARG A C 1
ATOM 1298 O O . ARG A 1 161 ? 5.041 15.584 -15.187 1.00 91.88 161 ARG A O 1
ATOM 1305 N N . LEU A 1 162 ? 6.116 17.393 -14.368 1.00 89.56 162 LEU A N 1
ATOM 1306 C CA . LEU A 1 162 ? 4.921 18.046 -13.817 1.00 89.56 162 LEU A CA 1
ATOM 1307 C C . LEU A 1 162 ? 3.879 18.342 -14.899 1.00 89.56 162 LEU A C 1
ATOM 1309 O O . LEU A 1 162 ? 2.718 17.984 -14.739 1.00 89.56 162 LEU A O 1
ATOM 1313 N N . LYS A 1 163 ? 4.295 18.943 -16.022 1.00 93.12 163 LYS A N 1
ATOM 1314 C CA . LYS A 1 163 ? 3.386 19.268 -17.135 1.00 93.12 163 LYS A CA 1
ATOM 1315 C C . LYS A 1 163 ? 2.782 18.034 -17.807 1.00 93.12 163 LYS A C 1
ATOM 1317 O O . LYS A 1 163 ? 1.671 18.108 -18.310 1.00 93.12 163 LYS A O 1
ATOM 1322 N N . ARG A 1 164 ? 3.508 16.914 -17.834 1.00 92.50 164 ARG A N 1
ATOM 1323 C CA . ARG A 1 164 ? 3.005 15.637 -18.368 1.00 92.50 164 ARG A CA 1
ATOM 1324 C C . ARG A 1 164 ? 2.149 14.859 -17.369 1.00 92.50 164 ARG A C 1
ATOM 1326 O O . ARG A 1 164 ? 1.684 13.783 -17.722 1.00 92.50 164 ARG A O 1
ATOM 1333 N N . HIS A 1 165 ? 1.965 15.377 -16.152 1.00 90.00 165 HIS A N 1
ATOM 1334 C CA . HIS A 1 165 ? 1.252 14.703 -15.071 1.00 90.00 165 HIS A CA 1
ATOM 1335 C C . HIS A 1 165 ? 1.754 13.275 -14.824 1.00 90.00 165 HIS A C 1
ATOM 1337 O O . HIS A 1 165 ? 0.943 12.381 -14.637 1.00 90.00 165 HIS A O 1
ATOM 1343 N N . ASP A 1 166 ? 3.076 13.062 -14.848 1.00 92.19 166 ASP A N 1
ATOM 1344 C CA . ASP A 1 166 ? 3.710 11.743 -14.708 1.00 92.19 166 ASP A CA 1
ATOM 1345 C C . ASP A 1 166 ? 3.396 11.118 -13.329 1.00 92.19 166 ASP A C 1
ATOM 1347 O O . ASP A 1 166 ? 4.038 11.480 -12.337 1.00 92.19 166 ASP A O 1
ATOM 1351 N N . PRO A 1 167 ? 2.419 10.194 -13.224 1.00 89.88 167 PRO A N 1
ATOM 1352 C CA . PRO A 1 167 ? 1.993 9.666 -11.932 1.00 89.88 167 PRO A CA 1
ATOM 1353 C C . PRO A 1 167 ? 2.967 8.597 -11.423 1.00 89.88 167 PRO A C 1
ATOM 1355 O O . PRO A 1 167 ? 3.106 8.392 -10.217 1.00 89.88 167 PRO A O 1
ATOM 1358 N N . LEU A 1 168 ? 3.688 7.944 -12.341 1.00 90.88 168 LEU A N 1
ATOM 1359 C CA . LEU A 1 168 ? 4.662 6.910 -12.027 1.00 90.88 168 LEU A CA 1
ATOM 1360 C C . LEU A 1 168 ? 5.870 7.497 -11.292 1.00 90.88 168 LEU A C 1
ATOM 1362 O O . LEU A 1 168 ? 6.469 6.811 -10.467 1.00 90.88 168 LEU A O 1
ATOM 1366 N N . PHE A 1 169 ? 6.211 8.762 -11.551 1.00 91.94 169 PHE A N 1
ATOM 1367 C CA . PHE A 1 169 ? 7.215 9.481 -10.768 1.00 91.94 169 PHE A CA 1
ATOM 1368 C C . PHE A 1 169 ? 6.856 9.507 -9.276 1.00 91.94 169 PHE A C 1
ATOM 1370 O O . PHE A 1 169 ? 7.665 9.107 -8.445 1.00 91.94 169 PHE A O 1
ATOM 1377 N N . PHE A 1 170 ? 5.631 9.918 -8.934 1.00 89.44 170 PHE A N 1
ATOM 1378 C CA . PHE A 1 170 ? 5.197 10.001 -7.537 1.00 89.44 170 PHE A CA 1
ATOM 1379 C C . PHE A 1 170 ? 5.105 8.624 -6.881 1.00 89.44 170 PHE A C 1
ATOM 1381 O O . PHE A 1 170 ? 5.484 8.477 -5.721 1.00 89.44 170 PHE A O 1
ATOM 1388 N N . LEU A 1 171 ? 4.678 7.603 -7.629 1.00 91.00 171 LEU A N 1
ATOM 1389 C CA . LEU A 1 171 ? 4.669 6.232 -7.125 1.00 91.00 171 LEU A CA 1
ATOM 1390 C C . LEU A 1 171 ? 6.087 5.749 -6.787 1.00 91.00 171 LEU A C 1
ATOM 1392 O O . LEU A 1 171 ? 6.283 5.137 -5.744 1.00 91.00 171 LEU A O 1
ATOM 1396 N N . GLN A 1 172 ? 7.085 6.087 -7.607 1.00 91.31 172 GLN A N 1
ATOM 1397 C CA . GLN A 1 172 ? 8.491 5.732 -7.372 1.00 91.31 172 GLN A CA 1
ATOM 1398 C C . GLN A 1 172 ? 9.148 6.466 -6.195 1.00 91.31 172 GLN A C 1
ATOM 1400 O O . GLN A 1 172 ? 10.202 6.032 -5.726 1.00 91.31 172 GLN A O 1
ATOM 1405 N N . LEU A 1 173 ? 8.564 7.569 -5.713 1.00 90.56 173 LEU A N 1
ATOM 1406 C CA . LEU A 1 173 ? 9.023 8.211 -4.476 1.00 90.56 173 LEU A CA 1
ATOM 1407 C C . LEU A 1 173 ? 8.679 7.364 -3.247 1.00 90.56 173 LEU A C 1
ATOM 1409 O O . LEU A 1 173 ? 9.436 7.364 -2.282 1.00 90.56 173 LEU A O 1
ATOM 1413 N N . LEU A 1 174 ? 7.549 6.652 -3.296 1.00 90.69 174 LEU A N 1
ATOM 1414 C CA . LEU A 1 174 ? 7.061 5.802 -2.209 1.00 90.69 174 LEU A CA 1
ATOM 1415 C C . LEU A 1 174 ? 7.544 4.358 -2.355 1.00 90.69 174 LEU A C 1
ATOM 1417 O O . LEU A 1 174 ? 7.952 3.741 -1.379 1.00 90.69 174 LEU A O 1
ATOM 1421 N N . LEU A 1 175 ? 7.491 3.834 -3.580 1.00 94.00 175 LEU A N 1
ATOM 1422 C CA . LEU A 1 175 ? 7.758 2.441 -3.927 1.00 94.00 175 LEU A CA 1
ATOM 1423 C C . LEU A 1 175 ? 8.843 2.384 -5.018 1.00 94.00 175 LEU A C 1
ATOM 1425 O O . LEU A 1 175 ? 8.518 2.260 -6.207 1.00 94.00 175 LEU A O 1
ATOM 1429 N N . PRO A 1 176 ? 10.137 2.509 -4.662 1.00 93.75 176 PRO A N 1
ATOM 1430 C CA . PRO A 1 176 ? 11.217 2.508 -5.643 1.00 93.75 176 PRO A CA 1
ATOM 1431 C C . PRO A 1 176 ? 11.235 1.226 -6.481 1.00 93.75 176 PRO A C 1
ATOM 1433 O O . PRO A 1 176 ? 11.292 0.114 -5.948 1.00 93.75 176 PRO A O 1
ATOM 1436 N N . ILE A 1 177 ? 11.175 1.400 -7.807 1.00 93.75 177 ILE A N 1
ATOM 1437 C CA . ILE A 1 177 ? 11.257 0.307 -8.789 1.00 93.75 177 ILE A CA 1
ATOM 1438 C C . ILE A 1 177 ? 12.703 -0.171 -8.922 1.00 93.75 177 ILE A C 1
ATOM 1440 O O . ILE A 1 177 ? 12.959 -1.373 -8.918 1.00 93.75 177 ILE A O 1
ATOM 1444 N N . CYS A 1 178 ? 13.648 0.766 -9.032 1.00 87.69 178 CYS A N 1
ATOM 1445 C CA . CYS A 1 178 ? 15.072 0.461 -8.962 1.00 87.69 178 CYS A CA 1
ATOM 1446 C C . CYS A 1 178 ? 15.519 0.390 -7.500 1.00 87.69 178 CYS A C 1
ATOM 1448 O O . CYS A 1 178 ? 14.915 1.020 -6.626 1.00 87.69 178 CYS A O 1
ATOM 1450 N N . ARG A 1 179 ? 16.599 -0.349 -7.240 1.00 89.50 179 ARG A N 1
ATOM 1451 C CA . ARG A 1 179 ? 17.245 -0.298 -5.934 1.00 89.50 179 ARG A CA 1
ATOM 1452 C C . ARG A 1 179 ? 17.847 1.103 -5.720 1.00 89.50 179 ARG A C 1
ATOM 1454 O O . ARG A 1 179 ? 18.519 1.589 -6.629 1.00 89.50 179 ARG A O 1
ATOM 1461 N N . PRO A 1 180 ? 17.646 1.733 -4.551 1.00 91.31 180 PRO A N 1
ATOM 1462 C CA . PRO A 1 180 ? 18.212 3.050 -4.246 1.00 91.31 180 PRO A CA 1
ATOM 1463 C C . PRO A 1 180 ? 19.743 3.112 -4.361 1.00 91.31 180 PRO A C 1
ATOM 1465 O O . PRO A 1 180 ? 20.281 4.104 -4.839 1.00 91.31 180 PRO A O 1
ATOM 1468 N N . ASP A 1 181 ? 20.445 2.027 -4.016 1.00 89.12 181 ASP A N 1
ATOM 1469 C CA . ASP A 1 181 ? 21.911 1.922 -4.112 1.00 89.12 181 ASP A CA 1
ATOM 1470 C C . ASP A 1 181 ? 22.438 1.825 -5.552 1.00 89.12 181 ASP A C 1
ATOM 1472 O O . ASP A 1 181 ? 23.598 2.132 -5.810 1.00 89.12 181 ASP A O 1
ATOM 1476 N N . ALA A 1 182 ? 21.584 1.414 -6.488 1.00 87.69 182 ALA A N 1
ATOM 1477 C CA . ALA A 1 182 ? 21.864 1.386 -7.920 1.00 87.69 182 ALA A CA 1
ATOM 1478 C C . ALA A 1 182 ? 21.205 2.563 -8.659 1.00 87.69 182 ALA A C 1
ATOM 1480 O O . ALA A 1 182 ? 21.096 2.540 -9.888 1.00 87.69 182 ALA A O 1
ATOM 1481 N N . SER A 1 183 ? 20.704 3.560 -7.924 1.00 86.50 183 SER A N 1
ATOM 1482 C CA . SER A 1 183 ? 20.162 4.775 -8.521 1.00 86.50 183 SER A CA 1
ATOM 1483 C C . SER A 1 183 ? 21.282 5.746 -8.904 1.00 86.50 183 SER A C 1
ATOM 1485 O O . SER A 1 183 ? 22.400 5.683 -8.400 1.00 86.50 183 SER A O 1
ATOM 1487 N N . ASP A 1 184 ? 20.967 6.669 -9.805 1.00 86.81 184 ASP A N 1
ATOM 1488 C CA . ASP A 1 184 ? 21.807 7.807 -10.181 1.00 86.81 184 ASP A CA 1
ATOM 1489 C C . ASP A 1 184 ? 21.698 8.982 -9.189 1.00 86.81 184 ASP A C 1
ATOM 1491 O O . ASP A 1 184 ? 22.201 10.074 -9.456 1.00 86.81 184 ASP A O 1
ATOM 1495 N N . ILE A 1 185 ? 21.036 8.777 -8.045 1.00 87.81 185 ILE A N 1
ATOM 1496 C CA . ILE A 1 185 ? 20.776 9.807 -7.043 1.00 87.81 185 ILE A CA 1
ATOM 1497 C C . ILE A 1 185 ? 21.804 9.685 -5.921 1.00 87.81 185 ILE A C 1
ATOM 1499 O O . ILE A 1 185 ? 21.880 8.682 -5.213 1.00 87.81 185 ILE A O 1
ATOM 1503 N N . GLU A 1 186 ? 22.578 10.750 -5.729 1.00 86.12 186 GLU A N 1
ATOM 1504 C CA . GLU A 1 186 ? 23.532 10.840 -4.629 1.00 86.12 186 GLU A CA 1
ATOM 1505 C C . GLU A 1 186 ? 22.807 10.761 -3.277 1.00 86.12 186 GLU A C 1
ATOM 1507 O O . GLU A 1 186 ? 21.876 11.530 -3.019 1.00 86.12 186 GLU A O 1
ATOM 1512 N N . GLN A 1 187 ? 23.253 9.824 -2.429 1.00 86.38 187 GLN A N 1
ATOM 1513 C CA . GLN A 1 187 ? 22.691 9.548 -1.101 1.00 86.38 187 GLN A CA 1
ATOM 1514 C C . GLN A 1 187 ? 21.162 9.384 -1.120 1.00 86.38 187 GLN A C 1
ATOM 1516 O O . GLN A 1 187 ? 20.454 10.024 -0.341 1.00 86.38 187 GLN A O 1
ATOM 1521 N N . ASP A 1 188 ? 20.648 8.544 -2.025 1.00 89.88 188 ASP A N 1
ATOM 1522 C CA . ASP A 1 188 ? 19.214 8.265 -2.128 1.00 89.88 188 ASP A CA 1
ATOM 1523 C C . ASP A 1 188 ? 18.628 7.818 -0.768 1.00 89.88 188 ASP A C 1
ATOM 1525 O O . ASP A 1 188 ? 18.973 6.742 -0.272 1.00 89.88 188 ASP A O 1
ATOM 1529 N N . PRO A 1 189 ? 17.740 8.621 -0.144 1.00 89.12 189 PRO A N 1
ATOM 1530 C CA . PRO A 1 189 ? 17.208 8.345 1.185 1.00 89.12 189 PRO A CA 1
ATOM 1531 C C . PRO A 1 189 ? 16.055 7.334 1.164 1.00 89.12 189 PRO A C 1
ATOM 1533 O O . PRO A 1 189 ? 15.492 7.018 2.215 1.00 89.12 189 PRO A O 1
ATOM 1536 N N . ARG A 1 190 ? 15.624 6.872 -0.016 1.00 91.38 190 ARG A N 1
ATOM 1537 C CA . ARG A 1 190 ? 14.497 5.946 -0.142 1.00 91.38 190 ARG A CA 1
ATOM 1538 C C . ARG A 1 190 ? 14.908 4.543 0.292 1.00 91.38 190 ARG A C 1
ATOM 1540 O O . ARG A 1 190 ? 16.032 4.105 0.075 1.00 91.38 190 ARG A O 1
ATOM 1547 N N . LEU A 1 191 ? 13.957 3.800 0.851 1.00 91.12 191 LEU A N 1
ATOM 1548 C CA . LEU A 1 191 ? 14.150 2.383 1.144 1.00 91.12 191 LEU A CA 1
ATOM 1549 C C . LEU A 1 191 ? 13.869 1.534 -0.106 1.00 91.12 191 LEU A C 1
ATOM 1551 O O . LEU A 1 191 ? 12.911 1.819 -0.830 1.00 91.12 191 LEU A O 1
ATOM 1555 N N . PRO A 1 192 ? 14.655 0.474 -0.370 1.00 93.12 192 PRO A N 1
ATOM 1556 C CA . PRO A 1 192 ? 14.350 -0.459 -1.447 1.00 93.12 192 PRO A CA 1
ATOM 1557 C C . PRO A 1 192 ? 12.981 -1.110 -1.224 1.00 93.12 192 PRO A C 1
ATOM 1559 O O . PRO A 1 192 ? 12.685 -1.586 -0.130 1.00 93.12 192 PRO A O 1
ATOM 1562 N N . TYR A 1 193 ? 12.160 -1.169 -2.277 1.00 95.38 193 TYR A N 1
ATOM 1563 C CA . TYR A 1 193 ? 10.831 -1.783 -2.214 1.00 95.38 193 TYR A CA 1
ATOM 1564 C C . TYR A 1 193 ? 10.717 -2.993 -3.145 1.00 95.38 193 TYR A C 1
ATOM 1566 O O . TYR A 1 193 ? 10.782 -4.136 -2.688 1.00 95.38 193 TYR A O 1
ATOM 1574 N N . TYR A 1 194 ? 10.615 -2.776 -4.462 1.00 95.94 194 TYR A N 1
ATOM 1575 C CA . TYR A 1 194 ? 10.372 -3.872 -5.409 1.00 95.94 194 TYR A CA 1
ATOM 1576 C C . TYR A 1 194 ? 11.522 -4.885 -5.468 1.00 95.94 194 TYR A C 1
ATOM 1578 O O . TYR A 1 194 ? 11.281 -6.075 -5.670 1.00 95.94 194 TYR A O 1
ATOM 1586 N N . SER A 1 195 ? 12.763 -4.449 -5.246 1.00 94.75 195 SER A N 1
ATOM 1587 C CA . SER A 1 195 ? 13.921 -5.345 -5.153 1.00 94.75 195 SER A CA 1
ATOM 1588 C C . SER A 1 195 ? 13.843 -6.293 -3.959 1.00 94.75 195 SER A C 1
ATOM 1590 O O . SER A 1 195 ? 14.213 -7.464 -4.074 1.00 94.75 195 SER A O 1
ATOM 1592 N N . ASN A 1 196 ? 13.327 -5.811 -2.829 1.00 94.50 196 ASN A N 1
ATOM 1593 C CA . ASN A 1 196 ? 13.157 -6.625 -1.635 1.00 94.50 196 ASN A CA 1
ATOM 1594 C C . ASN A 1 196 ? 12.012 -7.619 -1.836 1.00 94.50 196 ASN A C 1
ATOM 1596 O O . ASN A 1 196 ? 12.204 -8.815 -1.632 1.00 94.50 196 ASN A O 1
ATOM 1600 N N . ILE A 1 197 ? 10.868 -7.159 -2.356 1.00 95.19 197 ILE A N 1
ATOM 1601 C CA . ILE A 1 197 ? 9.723 -8.028 -2.676 1.00 95.19 197 ILE A CA 1
ATOM 1602 C C . ILE A 1 197 ? 10.124 -9.129 -3.650 1.00 95.19 197 ILE A C 1
ATOM 1604 O O . ILE A 1 197 ? 9.775 -10.288 -3.433 1.00 95.19 197 ILE A O 1
ATOM 1608 N N . MET A 1 198 ? 10.878 -8.795 -4.700 1.00 95.56 198 MET A N 1
ATOM 1609 C CA . MET A 1 198 ? 11.422 -9.778 -5.636 1.00 95.56 198 MET A CA 1
ATOM 1610 C C . MET A 1 198 ? 12.242 -10.840 -4.899 1.00 95.56 198 MET A C 1
ATOM 1612 O O . MET A 1 198 ? 11.973 -12.030 -5.046 1.00 95.56 198 MET A O 1
ATOM 1616 N N . THR A 1 199 ? 13.192 -10.410 -4.068 1.00 93.81 199 THR A N 1
ATOM 1617 C CA . THR A 1 199 ? 14.100 -11.299 -3.328 1.00 93.81 199 THR A CA 1
ATOM 1618 C C . THR A 1 199 ? 13.337 -12.218 -2.371 1.00 93.81 199 THR A C 1
ATOM 1620 O O . THR A 1 199 ? 13.500 -13.440 -2.415 1.00 93.81 199 THR A O 1
ATOM 1623 N N . TRP A 1 200 ? 12.446 -11.662 -1.551 1.00 94.69 200 TRP A N 1
ATOM 1624 C CA . TRP A 1 200 ? 11.668 -12.425 -0.574 1.00 94.69 200 TRP A CA 1
ATOM 1625 C C . TRP A 1 200 ? 10.664 -13.368 -1.235 1.00 94.69 200 TRP A C 1
ATOM 1627 O O . TRP A 1 200 ? 10.545 -14.529 -0.835 1.00 94.69 200 TRP A O 1
ATOM 1637 N N . SER A 1 201 ? 9.980 -12.908 -2.285 1.00 94.50 201 SER A N 1
ATOM 1638 C CA . SER A 1 201 ? 9.011 -13.726 -3.021 1.00 94.50 201 SER A CA 1
ATOM 1639 C C . SER A 1 201 ? 9.698 -14.873 -3.763 1.00 94.50 201 SER A C 1
ATOM 1641 O O . SER A 1 201 ? 9.197 -15.997 -3.753 1.00 94.50 201 SER A O 1
ATOM 1643 N N . GLN A 1 202 ? 10.871 -14.627 -4.357 1.00 93.38 202 GLN A N 1
ATOM 1644 C CA . GLN A 1 202 ? 11.665 -15.665 -5.017 1.00 93.38 202 GLN A CA 1
ATOM 1645 C C . GLN A 1 202 ? 12.199 -16.691 -4.007 1.00 93.38 202 GLN A C 1
ATOM 1647 O O . GLN A 1 202 ? 12.049 -17.894 -4.218 1.00 93.38 202 GLN A O 1
ATOM 1652 N N . SER A 1 203 ? 12.754 -16.231 -2.881 1.00 91.88 203 SER A N 1
ATOM 1653 C CA . SER A 1 203 ? 13.200 -17.096 -1.777 1.00 91.88 203 SER A CA 1
ATOM 1654 C C . SER A 1 203 ? 12.061 -17.989 -1.272 1.00 91.88 203 SER A C 1
ATOM 1656 O O . SER A 1 203 ? 12.226 -19.200 -1.099 1.00 91.88 203 SER A O 1
ATOM 1658 N N . TYR A 1 204 ? 10.866 -17.420 -1.104 1.00 91.31 204 TYR A N 1
ATOM 1659 C CA . TYR A 1 204 ? 9.679 -18.168 -0.706 1.00 91.31 204 TYR A CA 1
ATOM 1660 C C . TYR A 1 204 ? 9.210 -19.167 -1.775 1.00 91.31 204 TYR A C 1
ATOM 1662 O O . TYR A 1 204 ? 8.861 -20.298 -1.437 1.00 91.31 204 TYR A O 1
ATOM 1670 N N . ALA A 1 205 ? 9.250 -18.799 -3.059 1.00 91.12 205 ALA A N 1
ATOM 1671 C CA . ALA A 1 205 ? 8.917 -19.706 -4.157 1.00 91.12 205 ALA A CA 1
ATOM 1672 C C . ALA A 1 205 ? 9.834 -20.942 -4.180 1.00 91.12 205 ALA A C 1
ATOM 1674 O O . ALA A 1 205 ? 9.346 -22.068 -4.307 1.00 91.12 205 ALA A O 1
ATOM 1675 N N . THR A 1 206 ? 11.141 -20.744 -3.986 1.00 88.75 206 THR A N 1
ATOM 1676 C CA . THR A 1 206 ? 12.117 -21.838 -3.870 1.00 88.75 206 THR A CA 1
ATOM 1677 C C . THR A 1 206 ? 11.798 -22.742 -2.679 1.00 88.75 206 THR A C 1
ATOM 1679 O O . THR A 1 206 ? 11.764 -23.961 -2.833 1.00 88.75 206 THR A O 1
ATOM 1682 N N . LYS A 1 207 ? 11.474 -22.166 -1.514 1.00 85.75 207 LYS A N 1
ATOM 1683 C CA . LYS A 1 207 ? 11.094 -22.922 -0.303 1.00 85.75 207 LYS A CA 1
ATOM 1684 C C . LYS A 1 207 ? 9.818 -23.747 -0.482 1.00 85.75 207 LYS A C 1
ATOM 1686 O O . LYS A 1 207 ? 9.713 -24.836 0.068 1.00 85.75 207 LYS A O 1
ATOM 1691 N N . LEU A 1 208 ? 8.860 -23.261 -1.271 1.00 86.94 208 LEU A N 1
ATOM 1692 C CA . LEU A 1 208 ? 7.658 -24.020 -1.635 1.00 86.94 208 LEU A CA 1
ATOM 1693 C C . LEU A 1 208 ? 7.932 -25.170 -2.622 1.00 86.94 208 LEU A C 1
ATOM 1695 O O . LEU A 1 208 ? 6.993 -25.861 -3.014 1.00 86.94 208 LEU A O 1
ATOM 1699 N N . GLY A 1 209 ? 9.179 -25.353 -3.066 1.00 86.31 209 GLY A N 1
ATOM 1700 C CA . GLY A 1 209 ? 9.550 -26.355 -4.063 1.00 86.31 209 GLY A CA 1
ATOM 1701 C C . GLY A 1 209 ? 9.122 -25.992 -5.486 1.00 86.31 209 GLY A C 1
ATOM 1702 O O . GLY A 1 209 ? 9.207 -26.832 -6.376 1.00 86.31 209 GLY A O 1
ATOM 1703 N N . LEU A 1 210 ? 8.680 -24.750 -5.734 1.00 84.56 210 LEU A N 1
ATOM 1704 C CA . LEU A 1 210 ? 8.206 -24.330 -7.060 1.00 84.56 210 LEU A CA 1
ATOM 1705 C C . LEU A 1 210 ? 9.346 -24.219 -8.082 1.00 84.56 210 LEU A C 1
ATOM 1707 O O . LEU A 1 210 ? 9.100 -24.333 -9.277 1.00 84.56 210 LEU A O 1
ATOM 1711 N N . GLY A 1 211 ? 10.584 -24.038 -7.616 1.00 71.44 211 GLY A N 1
ATOM 1712 C CA . GLY A 1 211 ? 11.791 -24.092 -8.448 1.00 71.44 211 GLY A CA 1
ATOM 1713 C C . GLY A 1 211 ? 12.321 -25.508 -8.718 1.00 71.44 211 GLY A C 1
ATOM 1714 O O . GLY A 1 211 ? 13.398 -25.640 -9.290 1.00 71.44 211 GLY A O 1
ATOM 1715 N N . GLY A 1 212 ? 11.623 -26.558 -8.267 1.00 69.94 212 GLY A N 1
ATOM 1716 C CA . GLY A 1 212 ? 12.040 -27.954 -8.423 1.00 69.94 212 GLY A CA 1
ATOM 1717 C C . GLY A 1 212 ? 11.700 -28.572 -9.786 1.00 69.94 212 GLY A C 1
ATOM 1718 O O . GLY A 1 212 ? 11.056 -27.964 -10.637 1.00 69.94 212 GLY A O 1
ATOM 1719 N N . SER A 1 213 ? 12.119 -29.825 -9.984 1.00 62.81 213 SER A N 1
ATOM 1720 C CA . SER A 1 213 ? 11.926 -30.590 -11.229 1.00 62.81 213 SER A CA 1
ATOM 1721 C C . SER A 1 213 ? 10.557 -31.273 -11.358 1.00 62.81 213 SER A C 1
ATOM 1723 O O . SER A 1 213 ? 10.259 -31.836 -12.411 1.00 62.81 213 SER A O 1
ATOM 1725 N N . PHE A 1 214 ? 9.719 -31.238 -10.316 1.00 54.09 214 PHE A N 1
ATOM 1726 C CA . PHE A 1 214 ? 8.429 -31.926 -10.289 1.00 54.09 214 PHE A CA 1
ATOM 1727 C C . PHE A 1 214 ? 7.261 -30.930 -10.360 1.00 54.09 214 PHE A C 1
ATOM 1729 O O . PHE A 1 214 ? 7.033 -30.159 -9.430 1.00 54.09 214 PHE A O 1
ATOM 1736 N N . GLY A 1 215 ? 6.504 -30.961 -11.462 1.00 68.31 215 GLY A N 1
ATOM 1737 C CA . GLY A 1 215 ? 5.314 -30.130 -11.680 1.00 68.31 215 GLY A CA 1
ATOM 1738 C C . GLY A 1 215 ? 5.480 -29.040 -12.748 1.00 68.31 215 GLY A C 1
ATOM 1739 O O . GLY A 1 215 ? 6.317 -29.130 -13.645 1.00 68.31 215 GLY A O 1
ATOM 1740 N N . HIS A 1 216 ? 4.625 -28.014 -12.692 1.00 70.38 216 HIS A N 1
ATOM 1741 C CA . HIS A 1 216 ? 4.640 -26.903 -13.649 1.00 70.38 216 HIS A CA 1
ATOM 1742 C C . HIS A 1 216 ? 5.863 -25.999 -13.449 1.00 70.38 216 HIS A C 1
ATOM 1744 O O . HIS A 1 216 ? 6.136 -25.571 -12.330 1.00 70.38 216 HIS A O 1
ATOM 1750 N N . LYS A 1 217 ? 6.539 -25.636 -14.549 1.00 79.69 217 LYS A N 1
ATOM 1751 C CA . LYS A 1 217 ? 7.679 -24.704 -14.540 1.00 79.69 217 LYS A CA 1
ATOM 1752 C C . LYS A 1 217 ? 7.285 -23.373 -13.890 1.00 79.69 217 LYS A C 1
ATOM 1754 O O . LYS A 1 217 ? 6.421 -22.657 -14.404 1.00 79.69 217 LYS A O 1
ATOM 1759 N N . PHE A 1 218 ? 7.938 -23.028 -12.783 1.00 87.38 218 PHE A N 1
ATOM 1760 C CA . PHE A 1 218 ? 7.818 -21.714 -12.165 1.00 87.38 218 PHE A CA 1
ATOM 1761 C C . PHE A 1 218 ? 8.867 -20.772 -12.752 1.00 87.38 218 PHE A C 1
ATOM 1763 O O . PHE A 1 218 ? 10.066 -21.025 -12.669 1.00 87.38 218 PHE A O 1
ATOM 1770 N N . LYS A 1 219 ? 8.409 -19.675 -13.356 1.00 90.06 219 LYS A N 1
ATOM 1771 C CA . LYS A 1 219 ? 9.292 -18.613 -13.841 1.00 90.06 219 LYS A CA 1
ATOM 1772 C C . LYS A 1 219 ? 9.740 -17.742 -12.669 1.00 90.06 219 LYS A C 1
ATOM 1774 O O . LYS A 1 219 ? 8.897 -17.331 -11.866 1.00 90.06 219 LYS A O 1
ATOM 1779 N N . GLU A 1 220 ? 11.026 -17.407 -12.638 1.00 91.75 220 GLU A N 1
ATOM 1780 C CA . GLU A 1 220 ? 11.616 -16.468 -11.681 1.00 91.75 220 GLU A CA 1
ATOM 1781 C C . GLU A 1 220 ? 10.827 -15.158 -11.591 1.00 91.75 220 GLU A C 1
ATOM 1783 O O . GLU A 1 220 ? 10.277 -14.664 -12.581 1.00 91.75 220 GLU A O 1
ATOM 1788 N N . VAL A 1 221 ? 10.720 -14.626 -10.378 1.00 94.06 221 VAL A N 1
ATOM 1789 C CA . VAL A 1 221 ? 10.038 -13.365 -10.092 1.00 94.06 221 VAL A CA 1
ATOM 1790 C C . VAL A 1 221 ? 10.920 -12.208 -10.548 1.00 94.06 221 VAL A C 1
ATOM 1792 O O . VAL A 1 221 ? 12.060 -12.094 -10.117 1.00 94.06 221 VAL A O 1
ATOM 1795 N N . MET A 1 222 ? 10.372 -11.320 -11.380 1.00 94.31 222 MET A N 1
ATOM 1796 C CA . MET A 1 222 ? 11.091 -10.158 -11.910 1.00 94.31 222 MET A CA 1
ATOM 1797 C C . MET A 1 222 ? 10.388 -8.855 -11.524 1.00 94.31 222 MET A C 1
ATOM 1799 O O . MET A 1 222 ? 9.162 -8.769 -11.599 1.00 94.31 222 MET A O 1
ATOM 1803 N N . ILE A 1 223 ? 11.160 -7.811 -11.199 1.00 95.38 223 ILE A N 1
ATOM 1804 C CA . ILE A 1 223 ? 10.638 -6.482 -10.818 1.00 95.38 223 ILE A CA 1
ATOM 1805 C C . ILE A 1 223 ? 9.581 -5.942 -11.802 1.00 95.38 223 ILE A C 1
ATOM 1807 O O . ILE A 1 223 ? 8.511 -5.547 -11.340 1.00 95.38 223 ILE A O 1
ATOM 1811 N N . PRO A 1 224 ? 9.780 -5.962 -13.139 1.00 94.94 224 PRO A N 1
ATOM 1812 C CA . PRO A 1 224 ? 8.767 -5.455 -14.064 1.00 94.94 224 PRO A CA 1
ATOM 1813 C C . PRO A 1 224 ? 7.428 -6.197 -13.980 1.00 94.94 224 PRO A C 1
ATOM 1815 O O . PRO A 1 224 ? 6.384 -5.599 -14.225 1.00 94.94 224 PRO A O 1
ATOM 1818 N N . GLU A 1 225 ? 7.433 -7.489 -13.638 1.00 95.31 225 GLU A N 1
ATOM 1819 C CA . GLU A 1 225 ? 6.198 -8.255 -13.458 1.00 95.31 225 GLU A CA 1
ATOM 1820 C C . GLU A 1 225 ? 5.493 -7.889 -12.149 1.00 95.31 225 GLU A C 1
ATOM 1822 O O . GLU A 1 225 ? 4.267 -7.836 -12.132 1.00 95.31 225 GLU A O 1
ATOM 1827 N N . LEU A 1 226 ? 6.244 -7.575 -11.088 1.00 96.06 226 LEU A N 1
ATOM 1828 C CA . LEU A 1 226 ? 5.689 -7.078 -9.823 1.00 96.06 226 LEU A CA 1
ATOM 1829 C C . LEU A 1 226 ? 5.029 -5.705 -10.000 1.00 96.06 226 LEU A C 1
ATOM 1831 O O . LEU A 1 226 ? 3.916 -5.494 -9.533 1.00 96.06 226 LEU A O 1
ATOM 1835 N N . VAL A 1 227 ? 5.656 -4.801 -10.758 1.00 95.56 227 VAL A N 1
ATOM 1836 C CA . VAL A 1 227 ? 5.062 -3.490 -11.079 1.00 95.56 227 VAL A CA 1
ATOM 1837 C C . VAL A 1 227 ? 3.760 -3.657 -11.871 1.00 95.56 227 VAL A C 1
ATOM 1839 O O . VAL A 1 227 ? 2.781 -2.953 -11.632 1.00 95.56 227 VAL A O 1
ATOM 1842 N N . ARG A 1 228 ? 3.714 -4.609 -12.811 1.00 95.94 228 ARG A N 1
ATOM 1843 C CA . ARG A 1 228 ? 2.489 -4.924 -13.567 1.00 95.94 228 ARG A CA 1
ATOM 1844 C C . ARG A 1 228 ? 1.428 -5.594 -12.699 1.00 95.94 228 ARG A C 1
ATOM 1846 O O . ARG A 1 228 ? 0.246 -5.349 -12.913 1.00 95.94 228 ARG A O 1
ATOM 1853 N N . PHE A 1 229 ? 1.837 -6.413 -11.732 1.00 95.81 229 PHE A N 1
ATOM 1854 C CA . PHE A 1 229 ? 0.944 -7.016 -10.748 1.00 95.81 229 PHE A CA 1
ATOM 1855 C C . PHE A 1 229 ? 0.225 -5.936 -9.928 1.00 95.81 229 PHE A C 1
ATOM 1857 O O . PHE A 1 229 ? -1.006 -5.920 -9.910 1.00 95.81 229 PHE A O 1
ATOM 1864 N N . ASP A 1 230 ? 0.962 -4.978 -9.359 1.00 94.50 230 ASP A N 1
ATOM 1865 C CA . ASP A 1 230 ? 0.365 -3.842 -8.642 1.00 94.50 230 ASP A CA 1
ATOM 1866 C C . ASP A 1 230 ? -0.459 -2.948 -9.575 1.00 94.50 230 ASP A C 1
ATOM 1868 O O . ASP A 1 230 ? -1.560 -2.525 -9.226 1.00 94.50 230 ASP A O 1
ATOM 1872 N N . GLY A 1 231 ? 0.010 -2.725 -10.806 1.00 94.19 231 GLY A N 1
ATOM 1873 C CA . GLY A 1 231 ? -0.748 -2.010 -11.833 1.00 94.19 231 GLY A CA 1
ATOM 1874 C C . GLY A 1 231 ? -2.110 -2.650 -12.128 1.00 94.19 231 GLY A C 1
ATOM 1875 O O . GLY A 1 231 ? -3.102 -1.933 -12.270 1.00 94.19 231 GLY A O 1
ATOM 1876 N N . ALA A 1 232 ? -2.185 -3.984 -12.164 1.00 94.25 232 ALA A N 1
ATOM 1877 C CA . ALA A 1 232 ? -3.442 -4.708 -12.330 1.00 94.25 232 ALA A CA 1
ATOM 1878 C C . ALA A 1 232 ? -4.378 -4.520 -11.125 1.00 94.25 232 ALA A C 1
ATOM 1880 O O . ALA A 1 232 ? -5.572 -4.306 -11.326 1.00 94.25 232 ALA A O 1
ATOM 1881 N N . LEU A 1 233 ? -3.849 -4.534 -9.895 1.00 92.56 233 LEU A N 1
ATOM 1882 C CA . LEU A 1 233 ? -4.630 -4.283 -8.675 1.00 92.56 233 LEU A CA 1
ATOM 1883 C C . LEU A 1 233 ? -5.176 -2.849 -8.624 1.00 92.56 233 LEU A C 1
ATOM 1885 O O . LEU A 1 233 ? -6.360 -2.644 -8.358 1.00 92.56 233 LEU A O 1
ATOM 1889 N N . ILE A 1 234 ? -4.332 -1.856 -8.920 1.00 91.88 234 ILE A N 1
ATOM 1890 C 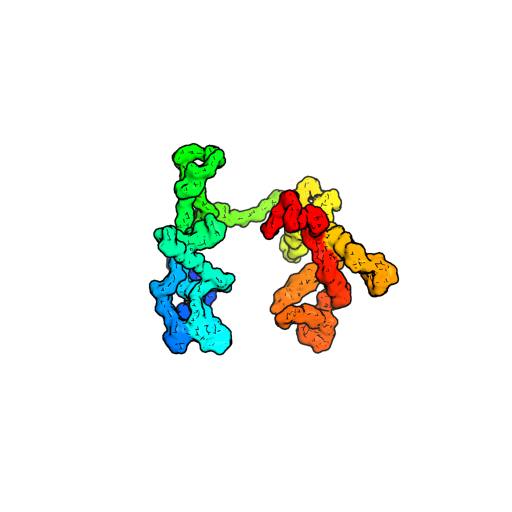CA . ILE A 1 234 ? -4.717 -0.437 -8.937 1.00 91.88 234 ILE A CA 1
ATOM 1891 C C . ILE A 1 234 ? -5.796 -0.195 -9.995 1.00 91.88 234 ILE A C 1
ATOM 1893 O O . ILE A 1 234 ? -6.804 0.461 -9.728 1.00 91.88 234 ILE A O 1
ATOM 1897 N N . ARG A 1 235 ? -5.601 -0.738 -11.201 1.00 92.00 235 ARG A N 1
ATOM 1898 C CA . ARG A 1 235 ? -6.551 -0.582 -12.303 1.00 92.00 235 ARG A CA 1
ATOM 1899 C C . ARG A 1 235 ? -7.869 -1.302 -12.031 1.00 92.00 235 ARG A C 1
ATOM 1901 O O . ARG A 1 235 ? -8.917 -0.734 -12.322 1.00 92.00 235 ARG A O 1
ATOM 1908 N N . ASP A 1 236 ? -7.835 -2.495 -11.440 1.00 91.88 236 ASP A N 1
ATOM 1909 C CA . ASP A 1 236 ? -9.052 -3.179 -10.994 1.00 91.88 236 ASP A CA 1
ATOM 1910 C C . ASP A 1 236 ? -9.835 -2.326 -9.989 1.00 91.88 236 ASP A C 1
ATOM 1912 O O . ASP A 1 236 ? -11.035 -2.123 -10.175 1.00 91.88 236 ASP A O 1
ATOM 1916 N N . GLY A 1 237 ? -9.149 -1.762 -8.988 1.00 90.06 237 GLY A N 1
ATOM 1917 C CA . GLY A 1 237 ? -9.749 -0.869 -7.995 1.00 90.06 237 GLY A CA 1
ATOM 1918 C C . GLY A 1 237 ? -10.367 0.390 -8.609 1.00 90.06 237 GLY A C 1
ATOM 1919 O O . GLY A 1 237 ? -11.480 0.764 -8.244 1.00 90.06 237 GLY A O 1
ATOM 1920 N N . LEU A 1 238 ? -9.698 1.008 -9.591 1.00 88.50 238 LEU A N 1
ATOM 1921 C CA . LEU A 1 238 ? -10.227 2.168 -10.321 1.00 88.50 238 LEU A CA 1
ATOM 1922 C C . LEU A 1 238 ? -11.514 1.835 -11.088 1.00 88.50 238 LEU A C 1
ATOM 1924 O O . LEU A 1 238 ? -12.426 2.653 -11.165 1.00 88.50 238 LEU A O 1
ATOM 1928 N N . LEU A 1 239 ? -11.604 0.624 -11.632 1.00 87.25 239 LEU A N 1
ATOM 1929 C CA . LEU A 1 239 ? -12.764 0.126 -12.370 1.00 87.25 239 LEU A CA 1
ATOM 1930 C C . LEU A 1 239 ? -13.860 -0.427 -11.436 1.00 87.25 239 LEU A C 1
ATOM 1932 O O . LEU A 1 239 ? -14.583 -1.352 -11.814 1.00 87.25 239 LEU A O 1
ATOM 1936 N N . GLY A 1 240 ? -13.955 0.118 -10.218 1.00 80.75 240 GLY A N 1
ATOM 1937 C CA . GLY A 1 240 ? -14.945 -0.232 -9.194 1.00 80.75 240 GLY A CA 1
ATOM 1938 C C . GLY A 1 240 ? -14.590 -1.449 -8.338 1.00 80.75 240 GLY A C 1
ATOM 1939 O O . GLY A 1 240 ? -15.418 -1.868 -7.529 1.00 80.75 240 GLY A O 1
ATOM 1940 N N . GLY A 1 241 ? -13.391 -2.020 -8.517 1.00 72.75 241 GLY A N 1
ATOM 1941 C CA . GLY A 1 241 ? -13.066 -3.378 -8.086 1.00 72.75 241 GLY A CA 1
ATOM 1942 C C . GLY A 1 241 ? -13.911 -4.381 -8.867 1.00 72.75 241 GLY A C 1
ATOM 1943 O O . GLY A 1 241 ? -15.091 -4.146 -9.128 1.00 72.75 241 GLY A O 1
ATOM 1944 N N . ALA A 1 242 ? -13.358 -5.519 -9.279 1.00 62.06 242 ALA A N 1
ATOM 1945 C CA . ALA A 1 242 ? -14.229 -6.585 -9.759 1.00 62.06 242 ALA A CA 1
ATOM 1946 C C . ALA A 1 242 ? -15.157 -6.990 -8.601 1.00 62.06 242 ALA A C 1
ATOM 1948 O O . ALA A 1 242 ? -14.718 -7.636 -7.647 1.00 62.06 242 ALA A O 1
ATOM 1949 N N . THR A 1 243 ? -16.405 -6.520 -8.679 1.00 54.31 243 THR A N 1
ATOM 1950 C CA . THR A 1 243 ? -17.487 -6.657 -7.700 1.00 54.31 243 THR A CA 1
ATOM 1951 C C . THR A 1 243 ? -17.393 -7.997 -6.974 1.00 54.31 243 THR A C 1
ATOM 1953 O O . THR A 1 243 ? -17.627 -9.049 -7.565 1.00 54.31 243 THR A O 1
ATOM 1956 N N . ASP A 1 244 ? -16.995 -7.936 -5.700 1.00 65.12 244 ASP A N 1
ATOM 1957 C CA . ASP A 1 244 ? -16.894 -9.077 -4.779 1.00 65.12 244 ASP A CA 1
ATOM 1958 C C . ASP A 1 244 ? -15.720 -10.062 -5.013 1.00 65.12 244 ASP A C 1
ATOM 1960 O O . ASP A 1 244 ? -15.854 -11.281 -4.925 1.00 65.12 244 ASP A O 1
ATOM 1964 N N . GLY A 1 245 ? -14.522 -9.545 -5.318 1.00 70.50 245 GLY A N 1
ATOM 1965 C CA . GLY A 1 245 ? -13.290 -10.353 -5.357 1.00 70.50 245 GLY A CA 1
ATOM 1966 C C . GLY A 1 245 ? -13.069 -11.124 -6.663 1.00 70.50 245 GLY A C 1
ATOM 1967 O O . GLY A 1 245 ? -12.183 -11.979 -6.750 1.00 70.50 245 GLY A O 1
ATOM 1968 N N . ALA A 1 246 ? -13.828 -10.797 -7.710 1.00 85.19 246 ALA A N 1
ATOM 1969 C CA . ALA A 1 246 ? -13.811 -11.486 -8.998 1.00 85.19 246 ALA A CA 1
ATOM 1970 C C . ALA A 1 246 ? -12.766 -10.931 -9.989 1.00 85.19 246 ALA A C 1
ATOM 1972 O O . ALA A 1 246 ? -13.033 -10.843 -11.187 1.00 85.19 246 ALA A O 1
ATOM 1973 N N . ILE A 1 247 ? -11.564 -10.567 -9.519 1.00 90.06 247 ILE A N 1
ATOM 1974 C CA . ILE A 1 247 ? -10.536 -9.897 -10.347 1.00 90.06 247 ILE A CA 1
ATOM 1975 C C . ILE A 1 247 ? -10.158 -10.692 -11.609 1.00 90.06 247 ILE A C 1
ATOM 1977 O O . ILE A 1 247 ? -9.792 -10.114 -12.625 1.00 90.06 247 ILE A O 1
ATOM 1981 N N . TYR A 1 248 ? -10.330 -12.019 -11.599 1.00 91.62 248 TYR A N 1
ATOM 1982 C CA . TYR A 1 248 ? -10.109 -12.880 -12.766 1.00 91.62 248 TYR A CA 1
ATOM 1983 C C . TYR A 1 248 ? -10.920 -12.456 -14.008 1.00 91.62 248 TYR A C 1
ATOM 1985 O O . TYR A 1 248 ? -10.504 -12.746 -15.131 1.00 91.62 248 TYR A O 1
ATOM 1993 N N . ARG A 1 249 ? -12.056 -11.759 -13.834 1.00 92.19 249 ARG A N 1
ATOM 1994 C CA . ARG A 1 249 ? -12.881 -11.234 -14.937 1.00 92.19 249 ARG A CA 1
ATOM 1995 C C . ARG A 1 249 ? -12.117 -10.252 -15.825 1.00 92.19 249 ARG A C 1
ATOM 1997 O O . ARG A 1 249 ? -12.376 -10.208 -17.021 1.00 92.19 249 ARG A O 1
ATOM 2004 N N . ARG A 1 250 ? -11.096 -9.565 -15.291 1.00 93.62 250 ARG A N 1
ATOM 2005 C CA . ARG A 1 250 ? -10.224 -8.664 -16.068 1.00 93.62 250 ARG A CA 1
ATOM 2006 C C . ARG A 1 250 ? -9.499 -9.362 -17.220 1.00 93.62 250 ARG A C 1
ATOM 2008 O O . ARG A 1 250 ? -9.097 -8.700 -18.167 1.00 93.62 250 ARG A O 1
ATOM 2015 N N . TRP A 1 251 ? -9.376 -10.689 -17.169 1.00 95.25 251 TRP A N 1
ATOM 2016 C CA . TRP A 1 251 ? -8.726 -11.506 -18.194 1.00 95.25 251 TRP A CA 1
ATOM 2017 C C . TRP A 1 251 ? -9.691 -12.314 -19.071 1.00 95.25 251 TRP A C 1
ATOM 2019 O O . TRP A 1 251 ? -9.219 -13.116 -19.873 1.00 95.25 251 TRP A O 1
ATOM 2029 N N . LYS A 1 252 ? -11.014 -12.152 -18.929 1.00 93.75 252 LYS A N 1
ATOM 2030 C CA . LYS A 1 252 ? -12.018 -12.881 -19.721 1.00 93.75 252 LYS A CA 1
ATOM 2031 C C . LYS A 1 252 ? -12.582 -11.987 -20.832 1.00 93.75 252 LYS A C 1
ATOM 2033 O O . LYS A 1 252 ? -13.392 -11.138 -20.493 1.00 93.75 252 LYS A O 1
ATOM 2038 N N . PRO A 1 253 ? -12.211 -12.168 -22.115 1.00 92.62 253 PRO A N 1
ATOM 2039 C CA . PRO A 1 253 ? -12.636 -11.277 -23.203 1.00 92.62 253 PRO A CA 1
ATOM 2040 C C . PRO A 1 253 ? -14.154 -11.144 -23.366 1.00 92.62 253 PRO A C 1
ATOM 2042 O O . PRO A 1 253 ? -14.633 -10.074 -23.720 1.00 92.62 253 PRO A O 1
ATOM 2045 N N . ASP A 1 254 ? -14.897 -12.210 -23.064 1.00 93.12 254 ASP A N 1
ATOM 2046 C CA . ASP A 1 254 ? -16.360 -12.249 -23.189 1.00 93.12 254 ASP A CA 1
ATOM 2047 C C . ASP A 1 254 ? -17.099 -11.655 -21.970 1.00 93.12 254 ASP A C 1
ATOM 2049 O O . ASP A 1 254 ? -18.328 -11.614 -21.941 1.00 93.12 254 ASP A O 1
ATOM 2053 N N . ASP A 1 255 ? -16.374 -11.234 -20.928 1.00 89.56 255 ASP A N 1
ATOM 2054 C CA . ASP A 1 255 ? -16.946 -10.680 -19.699 1.00 89.56 255 ASP A CA 1
ATOM 2055 C C . ASP A 1 255 ? -16.988 -9.147 -19.770 1.00 89.56 255 ASP A C 1
ATOM 2057 O O . ASP A 1 255 ? -16.036 -8.503 -20.209 1.00 89.56 255 ASP A O 1
ATOM 2061 N N . ALA A 1 256 ? -18.063 -8.533 -19.268 1.00 87.69 256 ALA A N 1
ATOM 2062 C CA . ALA A 1 256 ? -18.186 -7.074 -19.207 1.00 87.69 256 ALA A CA 1
ATOM 2063 C C . ALA A 1 256 ? -17.079 -6.412 -18.359 1.00 87.69 256 ALA A C 1
ATOM 2065 O O . ALA A 1 256 ? -16.799 -5.223 -18.510 1.00 87.69 256 ALA A O 1
ATOM 2066 N N . GLY A 1 257 ? -16.453 -7.171 -17.457 1.00 87.75 257 GLY A N 1
ATOM 2067 C CA . GLY A 1 257 ? -15.317 -6.738 -16.654 1.00 87.75 257 GLY A CA 1
ATOM 2068 C C . GLY A 1 257 ? -13.963 -6.813 -17.361 1.00 87.75 257 GLY A C 1
ATOM 2069 O O . GLY A 1 257 ? -12.977 -6.417 -16.735 1.00 87.75 257 GLY A O 1
ATOM 2070 N N . TYR A 1 258 ? -13.881 -7.314 -18.600 1.00 92.75 258 TYR A N 1
ATOM 2071 C CA . TYR A 1 258 ? -12.621 -7.461 -19.330 1.00 92.75 258 TYR A CA 1
ATOM 2072 C C . TYR A 1 258 ? -11.825 -6.156 -19.386 1.00 92.75 258 TYR A C 1
ATOM 2074 O O . TYR A 1 258 ? -12.374 -5.083 -19.635 1.00 92.75 258 TYR A O 1
ATOM 2082 N N . ASP A 1 259 ? -10.508 -6.253 -19.204 1.00 93.81 259 ASP A N 1
ATOM 2083 C CA . ASP A 1 259 ? -9.618 -5.119 -19.391 1.00 93.81 259 ASP A CA 1
ATOM 2084 C C . ASP A 1 259 ? -8.412 -5.500 -20.253 1.00 93.81 259 ASP A C 1
ATOM 2086 O O . ASP A 1 259 ? -7.532 -6.264 -19.846 1.00 93.81 259 ASP A O 1
ATOM 2090 N N . GLN A 1 260 ? -8.354 -4.915 -21.451 1.00 94.75 260 GLN A N 1
ATOM 2091 C CA . GLN A 1 260 ? -7.303 -5.200 -22.427 1.00 94.75 260 GLN A CA 1
ATOM 2092 C C . GLN A 1 260 ? -5.895 -4.864 -21.915 1.00 94.75 260 GLN A C 1
ATOM 2094 O O . GLN A 1 260 ? -4.937 -5.542 -22.276 1.00 94.75 260 GLN A O 1
ATOM 2099 N N . TYR A 1 261 ? -5.743 -3.845 -21.064 1.00 95.25 261 TYR A N 1
ATOM 2100 C CA . TYR A 1 261 ? -4.431 -3.419 -20.576 1.00 95.25 261 TYR A CA 1
ATOM 2101 C C . TYR A 1 261 ? -3.923 -4.361 -19.483 1.00 95.25 261 TYR A C 1
ATOM 2103 O O . TYR A 1 261 ? -2.746 -4.730 -19.483 1.00 95.25 261 TYR A O 1
ATOM 2111 N N . ILE A 1 262 ? -4.809 -4.810 -18.589 1.00 94.44 262 ILE A N 1
ATOM 2112 C CA . ILE A 1 262 ? -4.501 -5.865 -17.618 1.00 94.44 262 ILE A CA 1
ATOM 2113 C C . ILE A 1 262 ? -4.136 -7.152 -18.364 1.00 94.44 262 ILE A C 1
ATOM 2115 O O . ILE A 1 262 ? -3.049 -7.689 -18.143 1.00 94.44 262 ILE A O 1
ATOM 2119 N N . GLY A 1 263 ? -4.979 -7.590 -19.304 1.00 93.69 263 GLY A N 1
ATOM 2120 C CA . GLY A 1 263 ? -4.751 -8.801 -20.094 1.00 93.69 263 GLY A CA 1
ATOM 2121 C C . GLY A 1 263 ? -3.453 -8.785 -20.909 1.00 93.69 263 GLY A C 1
ATOM 2122 O O . GLY A 1 263 ? -2.756 -9.798 -20.958 1.00 93.69 263 GLY A O 1
ATOM 2123 N N . ALA A 1 264 ? -3.100 -7.640 -21.502 1.00 95.38 264 ALA A N 1
ATOM 2124 C CA . ALA A 1 264 ? -1.878 -7.480 -22.290 1.00 95.38 264 ALA A CA 1
ATOM 2125 C C . ALA A 1 264 ? -0.606 -7.352 -21.432 1.00 95.38 264 ALA A C 1
ATOM 2127 O O . ALA A 1 264 ? 0.479 -7.727 -21.876 1.00 95.38 264 ALA A O 1
ATOM 2128 N N . SER A 1 265 ? -0.709 -6.815 -20.212 1.00 95.25 265 SER A N 1
ATOM 2129 C CA . SER A 1 265 ? 0.461 -6.578 -19.356 1.00 95.25 265 SER A CA 1
ATOM 2130 C C . SER A 1 265 ? 0.960 -7.844 -18.654 1.00 95.25 265 SER A C 1
ATOM 2132 O O . SER A 1 265 ? 2.173 -8.083 -18.577 1.00 95.25 265 SER A O 1
ATOM 2134 N N . LEU A 1 266 ? 0.039 -8.657 -18.140 1.00 95.12 266 LEU A N 1
ATOM 2135 C CA . LEU A 1 266 ? 0.332 -9.827 -17.322 1.00 95.12 266 LEU A CA 1
ATOM 2136 C C . LEU A 1 266 ? -0.753 -10.876 -17.553 1.00 95.12 266 LEU A C 1
ATOM 2138 O O . LEU A 1 266 ? -1.932 -10.563 -17.466 1.00 95.12 266 LEU A O 1
ATOM 2142 N N . THR A 1 267 ? -0.388 -12.131 -17.813 1.00 94.94 267 THR A N 1
ATOM 2143 C CA . THR A 1 267 ? -1.392 -13.191 -17.996 1.00 94.94 267 THR A CA 1
ATOM 2144 C C . THR A 1 267 ? -2.061 -13.558 -16.670 1.00 94.94 267 THR A C 1
ATOM 2146 O O . THR A 1 267 ? -1.430 -13.491 -15.613 1.00 94.94 267 THR A O 1
ATOM 2149 N N . HIS A 1 268 ? -3.313 -14.028 -16.714 1.00 94.56 268 HIS A N 1
ATOM 2150 C CA . HIS A 1 268 ? -4.035 -14.466 -15.511 1.00 94.56 268 HIS A CA 1
ATOM 2151 C C . HIS A 1 268 ? -3.268 -15.552 -14.739 1.00 94.56 268 HIS A C 1
ATOM 2153 O O . HIS A 1 268 ? -3.110 -15.475 -13.522 1.00 94.56 268 HIS A O 1
ATOM 2159 N N . THR A 1 269 ? -2.711 -16.537 -15.449 1.00 93.50 269 THR A N 1
ATOM 2160 C CA . THR A 1 269 ? -1.896 -17.601 -14.846 1.00 93.50 269 THR A CA 1
ATOM 2161 C C . THR A 1 269 ? -0.672 -17.037 -14.132 1.00 93.50 269 THR A C 1
ATOM 2163 O O . THR A 1 269 ? -0.376 -17.446 -13.008 1.00 93.50 269 THR A O 1
ATOM 2166 N N . ARG A 1 270 ? 0.031 -16.074 -14.745 1.00 94.12 270 ARG A N 1
ATOM 2167 C CA . ARG A 1 270 ? 1.205 -15.460 -14.115 1.00 94.12 270 ARG A CA 1
ATOM 2168 C C . ARG A 1 270 ? 0.814 -14.597 -12.919 1.00 94.12 270 ARG A C 1
ATOM 2170 O O . ARG A 1 270 ? 1.497 -14.650 -11.901 1.00 94.12 270 ARG A O 1
ATOM 2177 N N . PHE A 1 271 ? -0.302 -13.876 -13.000 1.00 95.12 271 PHE A N 1
ATOM 2178 C CA . PHE A 1 271 ? -0.857 -13.135 -11.869 1.00 95.12 271 PHE A CA 1
ATOM 2179 C C . PHE A 1 271 ? -1.113 -14.054 -10.665 1.00 95.12 271 PHE A C 1
ATOM 2181 O O . PHE A 1 271 ? -0.679 -13.746 -9.557 1.00 95.12 271 PHE A O 1
ATOM 2188 N N . LEU A 1 272 ? -1.731 -15.223 -10.873 1.00 93.81 272 LEU A N 1
ATOM 2189 C CA . LEU A 1 272 ? -1.960 -16.201 -9.802 1.00 93.81 272 LEU A CA 1
ATOM 2190 C C . LEU A 1 272 ? -0.657 -16.776 -9.227 1.00 93.81 272 LEU A C 1
ATOM 2192 O O . LEU A 1 272 ? -0.552 -16.956 -8.013 1.00 93.81 272 LEU A O 1
ATOM 2196 N N . GLN A 1 273 ? 0.346 -17.034 -10.073 1.00 93.06 273 GLN A N 1
ATOM 2197 C CA . GLN A 1 273 ? 1.667 -17.475 -9.616 1.00 93.06 273 GLN A CA 1
ATOM 2198 C C . GLN A 1 273 ? 2.331 -16.432 -8.711 1.00 93.06 273 GLN A C 1
ATOM 2200 O O . GLN A 1 273 ? 2.794 -16.789 -7.631 1.00 93.06 273 GLN A O 1
ATOM 2205 N N . LEU A 1 274 ? 2.341 -15.159 -9.122 1.00 95.31 274 LEU A N 1
ATOM 2206 C CA . LEU A 1 274 ? 2.906 -14.064 -8.328 1.00 95.31 274 LEU A CA 1
ATOM 2207 C C . LEU A 1 274 ? 2.128 -13.863 -7.026 1.00 95.31 274 LEU A C 1
ATOM 2209 O O . LEU A 1 274 ? 2.733 -13.826 -5.959 1.00 95.31 274 LEU A O 1
ATOM 2213 N N . LYS A 1 275 ? 0.790 -13.853 -7.091 1.00 94.12 275 LYS A N 1
ATOM 2214 C CA . LYS A 1 275 ? -0.084 -13.755 -5.912 1.00 94.12 275 LYS A CA 1
ATOM 2215 C C . LYS A 1 275 ? 0.222 -14.834 -4.871 1.00 94.12 275 LYS A C 1
ATOM 2217 O O . LYS A 1 275 ? 0.195 -14.555 -3.678 1.00 94.12 275 LYS A O 1
ATOM 2222 N N . ARG A 1 276 ? 0.510 -16.065 -5.310 1.00 92.25 276 ARG A N 1
ATOM 2223 C CA . ARG A 1 276 ? 0.832 -17.191 -4.418 1.00 92.25 276 ARG A CA 1
ATOM 2224 C C . ARG A 1 276 ? 2.134 -16.978 -3.645 1.00 92.25 276 ARG A C 1
ATOM 2226 O O . ARG A 1 276 ? 2.236 -17.440 -2.511 1.00 92.25 276 ARG A O 1
ATOM 2233 N N . VAL A 1 277 ? 3.128 -16.342 -4.263 1.00 93.12 277 VAL A N 1
ATOM 2234 C CA . VAL A 1 277 ? 4.481 -16.242 -3.698 1.00 93.12 277 VAL A CA 1
ATOM 2235 C C . VAL A 1 277 ? 4.822 -14.864 -3.137 1.00 93.12 277 VAL A C 1
ATOM 2237 O O . VAL A 1 277 ? 5.887 -14.721 -2.553 1.00 93.12 277 VAL A O 1
ATOM 2240 N N . TRP A 1 278 ? 3.942 -13.874 -3.294 1.00 93.88 278 TRP A N 1
ATOM 2241 C CA . TRP A 1 278 ? 4.176 -12.492 -2.878 1.00 93.88 278 TRP A CA 1
ATOM 2242 C C . TRP A 1 278 ? 4.524 -12.383 -1.386 1.00 93.88 278 TRP A C 1
ATOM 2244 O O . TRP A 1 278 ? 3.741 -12.797 -0.521 1.00 93.88 278 TRP A O 1
ATOM 2254 N N . LYS A 1 279 ? 5.690 -11.805 -1.079 1.00 93.38 279 LYS A N 1
ATOM 2255 C CA . LYS A 1 279 ? 6.169 -11.543 0.286 1.00 93.38 279 LYS A CA 1
ATOM 2256 C C . LYS A 1 279 ? 6.700 -10.121 0.433 1.00 93.38 279 LYS A C 1
ATOM 2258 O O . LYS A 1 279 ? 7.433 -9.634 -0.420 1.00 93.38 279 LYS A O 1
ATOM 2263 N N . LEU A 1 280 ? 6.330 -9.492 1.550 1.00 91.56 280 LEU A N 1
ATOM 2264 C CA . LEU A 1 280 ? 6.727 -8.132 1.939 1.00 91.56 280 LEU A CA 1
ATOM 2265 C C . LEU A 1 280 ? 7.863 -8.105 2.971 1.00 91.56 280 LEU A C 1
ATOM 2267 O O . LEU A 1 280 ? 8.244 -7.030 3.416 1.00 91.56 280 LEU A O 1
ATOM 2271 N N . ASN A 1 281 ? 8.361 -9.266 3.388 1.00 88.31 281 ASN A N 1
ATOM 2272 C CA . ASN A 1 281 ? 9.454 -9.422 4.340 1.00 88.31 281 ASN A CA 1
ATOM 2273 C C . ASN A 1 281 ? 10.073 -10.825 4.207 1.00 88.31 281 ASN A C 1
ATOM 2275 O O . ASN A 1 281 ? 9.472 -11.730 3.610 1.00 88.31 281 ASN A O 1
ATOM 2279 N N . ASP A 1 282 ? 11.254 -11.022 4.800 1.00 84.19 282 ASP A N 1
ATOM 2280 C CA . ASP A 1 282 ? 11.778 -12.367 5.029 1.00 84.19 282 ASP A CA 1
ATOM 2281 C C . ASP A 1 282 ? 11.250 -12.920 6.355 1.00 84.19 282 ASP A C 1
ATOM 2283 O O . ASP A 1 282 ? 11.819 -12.722 7.426 1.00 84.19 282 ASP A O 1
ATOM 2287 N N . ASN A 1 283 ? 10.150 -13.666 6.281 1.00 76.94 283 ASN A N 1
ATOM 2288 C CA . ASN A 1 283 ? 9.580 -14.353 7.442 1.00 76.94 283 ASN A CA 1
ATOM 2289 C C . ASN A 1 283 ? 10.534 -15.367 8.107 1.00 76.94 283 ASN A C 1
ATOM 2291 O O . ASN A 1 283 ? 10.163 -15.930 9.133 1.00 76.94 283 ASN A O 1
ATOM 2295 N N . GLN A 1 284 ? 11.703 -15.678 7.533 1.00 71.75 284 GLN A N 1
ATOM 2296 C CA . GLN A 1 284 ? 12.692 -16.530 8.207 1.00 71.75 284 GLN A CA 1
ATOM 2297 C C . GLN A 1 284 ? 13.509 -15.787 9.262 1.00 71.75 284 GLN A C 1
ATOM 2299 O O . GLN A 1 284 ? 13.965 -16.419 10.208 1.00 71.75 284 GLN A O 1
ATOM 2304 N N . GLU A 1 285 ? 13.704 -14.479 9.101 1.00 73.25 285 GLU A N 1
ATOM 2305 C CA . GLU A 1 285 ? 14.424 -13.662 10.085 1.00 73.25 285 GLU A CA 1
ATOM 2306 C C . GLU A 1 285 ? 13.512 -13.245 11.245 1.00 73.25 285 GLU A C 1
ATOM 2308 O O . GLU A 1 285 ? 13.986 -12.888 12.324 1.00 73.25 285 GLU A O 1
ATOM 2313 N N . ALA A 1 286 ? 12.194 -13.330 11.041 1.00 76.19 286 ALA A N 1
ATOM 2314 C CA . ALA A 1 286 ? 11.218 -13.087 12.085 1.00 76.19 286 ALA A CA 1
ATOM 2315 C C . ALA A 1 286 ? 11.323 -14.163 13.175 1.00 76.19 286 ALA A C 1
ATOM 2317 O O . ALA A 1 286 ? 11.175 -15.362 12.915 1.00 76.19 286 ALA A O 1
ATOM 2318 N N . LYS A 1 287 ? 11.540 -13.713 14.415 1.00 81.25 287 LYS A N 1
ATOM 2319 C CA . LYS A 1 287 ? 11.483 -14.561 15.608 1.00 81.25 287 LYS A CA 1
ATOM 2320 C C . LYS A 1 287 ? 10.136 -15.270 15.672 1.00 81.25 287 LYS A C 1
ATOM 2322 O O . LYS A 1 287 ? 9.097 -14.681 15.366 1.00 81.25 287 LYS A O 1
ATOM 2327 N N . LYS A 1 288 ? 10.137 -16.543 16.054 1.00 82.94 288 LYS A N 1
ATOM 2328 C CA . LYS A 1 288 ? 8.895 -17.315 16.190 1.00 82.94 288 LYS A CA 1
ATOM 2329 C C . LYS A 1 288 ? 8.276 -17.091 17.560 1.00 82.94 288 LYS A C 1
ATOM 2331 O O . LYS A 1 288 ? 8.958 -16.768 18.528 1.00 82.94 288 LYS A O 1
ATOM 2336 N N . ARG A 1 289 ? 6.968 -17.335 17.659 1.00 82.19 289 ARG A N 1
ATOM 2337 C CA . ARG A 1 289 ? 6.259 -17.294 18.939 1.00 82.19 289 ARG A CA 1
ATOM 2338 C C . ARG A 1 289 ? 6.948 -18.213 19.952 1.00 82.19 289 ARG A C 1
ATOM 2340 O O . ARG A 1 289 ? 7.005 -19.420 19.735 1.00 82.19 289 ARG A O 1
ATOM 2347 N N . GLY A 1 290 ? 7.412 -17.631 21.056 1.00 82.44 290 GLY A N 1
ATOM 2348 C CA . GLY A 1 290 ? 8.130 -18.335 22.124 1.00 82.44 290 GLY A CA 1
ATOM 2349 C C . GLY A 1 290 ? 9.655 -18.205 22.068 1.00 82.44 290 GLY A C 1
ATOM 2350 O O . GLY A 1 290 ? 10.315 -18.651 23.000 1.00 82.44 290 GLY A O 1
ATOM 2351 N N . GLU A 1 291 ? 10.216 -17.582 21.030 1.00 87.38 291 GLU A N 1
ATOM 2352 C CA . GLU A 1 291 ? 11.638 -17.234 20.976 1.00 87.38 291 GLU A CA 1
ATOM 2353 C C . GLU A 1 291 ? 11.898 -15.869 21.633 1.00 87.38 291 GLU A C 1
ATOM 2355 O O . GLU A 1 291 ? 11.056 -14.967 21.604 1.00 87.38 291 GLU A O 1
ATOM 2360 N N . GLU A 1 292 ? 13.084 -15.707 22.221 1.00 81.81 292 GLU A N 1
ATOM 2361 C CA . GLU A 1 292 ? 13.522 -14.437 22.801 1.00 81.81 292 GLU A CA 1
ATOM 2362 C C . GLU A 1 292 ? 13.572 -13.339 21.722 1.00 81.81 292 GLU A C 1
ATOM 2364 O O . GLU A 1 292 ? 14.151 -13.523 20.645 1.00 81.81 292 GLU A O 1
ATOM 2369 N N . GLY A 1 293 ? 12.927 -12.202 22.006 1.00 81.50 293 GLY A N 1
ATOM 2370 C CA . GLY A 1 293 ? 12.768 -11.095 21.058 1.00 81.50 293 GLY A CA 1
ATOM 2371 C C . GLY A 1 293 ? 11.597 -11.238 20.076 1.00 81.50 293 GLY A C 1
ATOM 2372 O O . GLY A 1 293 ? 11.539 -10.484 19.109 1.00 81.50 293 GLY A O 1
ATOM 2373 N N . TYR A 1 294 ? 10.675 -12.186 20.284 1.00 82.62 294 TYR A N 1
ATOM 2374 C CA . TYR A 1 294 ? 9.423 -12.261 19.522 1.00 82.62 294 TYR A CA 1
ATOM 2375 C C . TYR A 1 294 ? 8.507 -11.062 19.806 1.00 82.62 294 TYR A C 1
ATOM 2377 O O . TYR A 1 294 ? 8.023 -10.908 20.928 1.00 82.62 294 TYR A O 1
ATOM 2385 N N . ASP A 1 295 ? 8.230 -10.265 18.773 1.00 76.44 295 ASP A N 1
ATOM 2386 C CA . ASP A 1 295 ? 7.220 -9.206 18.801 1.00 76.44 295 ASP A CA 1
ATOM 2387 C C . ASP A 1 295 ? 5.903 -9.724 18.184 1.00 76.44 295 ASP A C 1
ATOM 2389 O O . ASP A 1 295 ? 5.888 -10.111 17.012 1.00 76.44 295 ASP A O 1
ATOM 2393 N N . PRO A 1 296 ? 4.804 -9.812 18.957 1.00 66.81 296 PRO A N 1
ATOM 2394 C CA . PRO A 1 296 ? 3.499 -10.216 18.443 1.00 66.81 296 PRO A CA 1
ATOM 2395 C C . PRO A 1 296 ? 2.747 -9.107 17.679 1.00 66.81 296 PRO A C 1
ATOM 2397 O O . PRO A 1 296 ? 1.625 -9.382 17.240 1.00 66.81 296 PRO A O 1
ATOM 2400 N N . ALA A 1 297 ? 3.297 -7.888 17.582 1.00 50.44 297 ALA A N 1
ATOM 2401 C CA . ALA A 1 297 ? 2.658 -6.719 16.967 1.00 50.44 297 ALA A CA 1
ATOM 2402 C C . ALA A 1 297 ? 2.630 -6.731 15.426 1.00 50.44 297 ALA A C 1
ATOM 2404 O O . ALA A 1 297 ? 3.581 -7.234 14.786 1.00 50.44 297 ALA A O 1
#

Radius of gyration: 29.06 Å; chains: 1; bounding box: 64×103×66 Å